Protein AF-A0A9E2JQV7-F1 (afdb_monomer)

Solvent-accessible surface area (backbone atoms only — not comparable to full-atom values): 12245 Å² total; per-residue (Å²): 142,80,58,68,67,57,52,50,52,52,50,52,54,51,49,53,51,51,50,53,51,51,52,51,51,49,54,48,51,53,54,40,53,65,45,59,77,52,59,68,68,60,56,30,60,76,68,72,49,78,61,44,77,75,45,78,48,71,69,59,45,51,54,58,63,72,44,99,65,35,66,71,57,51,53,47,26,50,57,32,32,50,71,70,32,66,85,74,51,60,84,81,78,81,59,93,76,76,65,78,82,85,50,62,78,79,52,50,94,80,74,73,68,55,64,40,91,96,68,45,48,67,65,49,47,52,60,49,60,73,68,49,76,79,83,72,84,80,77,92,78,79,81,82,76,84,77,78,84,81,78,80,73,79,75,78,84,76,75,81,73,76,78,74,74,79,72,76,81,79,81,77,83,84,83,84,84,77,83,92,77,90,79,134

Foldseek 3Di:
DPCPVVVVVVVVVVVVVVVVVVVVVVVVVVLLVVQVVDDPVVQCVVVVQDQLLPDADPVSLVVVVPDSHHPVRNVSNVVNNCVRHCVNVPPVVPDPPPDDPVDCVVVDPPPDDCQDVPPGNPPSVVVVVVVDPDDDPDPPDDDDDDDDDPPPDDDPPDDPDPPPDPDPDDDDDDDDDDPPDDDD

Radius of gyration: 33.02 Å; Cα contacts (8 Å, |Δi|>4): 52; chains: 1; bounding box: 60×64×102 Å

pLDDT: mean 77.09, std 16.12, range [42.06, 96.44]

Structure (mmCIF, N/CA/C/O backbone):
data_AF-A0A9E2JQV7-F1
#
_entry.id   AF-A0A9E2JQV7-F1
#
loop_
_atom_site.group_PDB
_atom_site.id
_atom_site.type_symbol
_atom_site.label_atom_id
_atom_site.label_alt_id
_atom_site.label_comp_id
_atom_site.label_asym_id
_atom_site.label_entity_id
_atom_site.label_seq_id
_atom_site.pdbx_PDB_ins_code
_atom_site.Cartn_x
_atom_site.Cartn_y
_atom_site.Cartn_z
_atom_site.occupancy
_atom_site.B_iso_or_equiv
_atom_site.auth_seq_id
_atom_site.auth_comp_id
_atom_site.auth_asym_id
_atom_site.auth_atom_id
_atom_site.pdbx_PDB_model_num
ATOM 1 N N . MET A 1 1 ? -15.441 43.933 7.957 1.00 56.06 1 MET A N 1
ATOM 2 C CA . MET A 1 1 ? -14.682 43.451 9.135 1.00 56.06 1 MET A CA 1
ATOM 3 C C . MET A 1 1 ? -15.468 42.343 9.841 1.00 56.06 1 MET A C 1
ATOM 5 O O . MET A 1 1 ? -16.252 42.654 10.725 1.00 56.06 1 MET A O 1
ATOM 9 N N . SER A 1 2 ? -15.323 41.066 9.464 1.00 69.19 2 SER A N 1
ATOM 10 C CA . SER A 1 2 ? -16.023 39.974 10.187 1.00 69.19 2 SER A CA 1
ATOM 11 C C . SER A 1 2 ? -15.367 38.580 10.107 1.00 69.19 2 SER A C 1
ATOM 13 O O . SER A 1 2 ? -15.997 37.593 10.465 1.00 69.19 2 SER A O 1
ATOM 15 N N . GLY A 1 3 ? -14.100 38.462 9.685 1.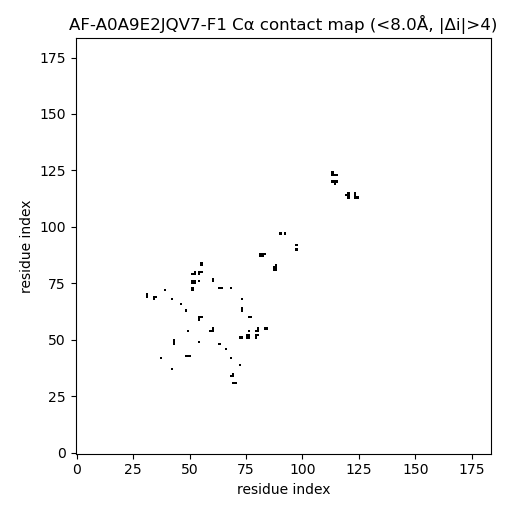00 84.94 3 GLY A N 1
ATOM 16 C CA . GLY A 1 3 ? -13.457 37.153 9.452 1.00 84.94 3 GLY A CA 1
ATOM 17 C C . GLY A 1 3 ? -12.660 36.550 10.620 1.00 84.94 3 GLY A C 1
ATOM 18 O O . GLY A 1 3 ? -12.374 35.359 10.606 1.00 84.94 3 GLY A O 1
ATOM 19 N N . PHE A 1 4 ? -12.286 37.328 11.642 1.00 88.00 4 PHE A N 1
ATOM 20 C CA . PHE A 1 4 ? -11.348 36.866 12.682 1.00 88.00 4 PHE A CA 1
ATOM 21 C C . PHE A 1 4 ? -11.891 35.694 13.516 1.00 88.00 4 PHE A C 1
ATOM 23 O O . PHE A 1 4 ? -11.211 34.684 13.690 1.00 88.00 4 PHE A O 1
ATOM 30 N N . TRP A 1 5 ? -13.132 35.806 13.998 1.00 90.75 5 TRP A N 1
ATOM 31 C CA . TRP A 1 5 ? -13.772 34.762 14.803 1.00 90.75 5 TRP A CA 1
ATOM 32 C C . TRP A 1 5 ? -14.060 33.493 14.002 1.00 90.75 5 TRP A C 1
ATOM 34 O O . TRP A 1 5 ? -13.873 32.393 14.518 1.00 90.75 5 TRP A O 1
ATOM 44 N N . THR A 1 6 ? -14.455 33.640 12.737 1.00 95.19 6 THR A N 1
ATOM 45 C CA . THR A 1 6 ? -14.667 32.517 11.817 1.00 95.19 6 THR A CA 1
ATOM 46 C C . THR A 1 6 ? -13.358 31.775 11.558 1.00 95.19 6 THR A C 1
ATOM 48 O O . THR A 1 6 ? -13.314 30.558 11.709 1.00 95.19 6 THR A O 1
ATOM 51 N N . ASN A 1 7 ? -12.269 32.503 11.285 1.00 92.69 7 ASN A N 1
ATOM 52 C CA . ASN A 1 7 ? -10.944 31.920 11.065 1.00 92.69 7 ASN A CA 1
ATOM 53 C C . ASN A 1 7 ? -10.402 31.222 12.317 1.00 92.69 7 ASN A C 1
ATOM 55 O O . ASN A 1 7 ? -9.826 30.144 12.213 1.00 92.69 7 ASN A O 1
ATOM 59 N N . ARG A 1 8 ? -10.602 31.807 13.507 1.00 92.12 8 ARG A N 1
ATOM 60 C CA . ARG A 1 8 ? -10.183 31.190 14.773 1.00 92.12 8 ARG A CA 1
ATOM 61 C C . ARG A 1 8 ? -10.976 29.920 15.070 1.00 92.12 8 ARG A C 1
ATOM 63 O O . ARG A 1 8 ? -10.381 28.924 15.452 1.00 92.12 8 ARG A O 1
ATOM 70 N N . ARG A 1 9 ? -12.297 29.935 14.869 1.00 95.56 9 ARG A N 1
ATOM 71 C CA . ARG A 1 9 ? -13.139 28.741 15.037 1.00 95.56 9 ARG A CA 1
ATOM 72 C C . ARG A 1 9 ? -12.747 27.638 14.054 1.00 95.56 9 ARG A C 1
ATOM 74 O O . ARG A 1 9 ? -12.659 26.489 14.457 1.00 95.56 9 ARG A O 1
ATOM 81 N N . ALA A 1 10 ? -12.479 27.996 12.798 1.00 95.44 10 ALA A N 1
ATOM 82 C CA . ALA A 1 10 ? -12.001 27.053 11.792 1.00 95.44 10 ALA A CA 1
ATOM 83 C C . ALA A 1 10 ? -10.632 26.460 12.163 1.00 95.44 10 ALA A C 1
ATOM 85 O O . ALA A 1 10 ? -10.431 25.264 12.000 1.00 95.44 10 ALA A O 1
ATOM 86 N N . ALA A 1 11 ? -9.716 27.269 12.705 1.00 94.56 11 ALA A N 1
ATOM 87 C CA . ALA A 1 11 ? -8.416 26.790 13.171 1.00 94.56 11 ALA A CA 1
ATOM 88 C C . ALA A 1 11 ? -8.543 25.804 14.344 1.00 94.56 11 ALA A C 1
ATOM 90 O O . ALA A 1 11 ? -7.934 24.745 14.295 1.00 94.56 11 ALA A O 1
ATOM 91 N N . VAL A 1 12 ? -9.382 26.108 15.341 1.00 96.00 12 VAL A N 1
ATOM 92 C CA . VAL A 1 12 ? -9.638 25.197 16.474 1.00 96.00 12 VAL A CA 1
ATOM 93 C C . VAL A 1 12 ? -10.271 23.888 15.997 1.00 96.00 12 VAL A C 1
ATOM 95 O O . VAL A 1 12 ? -9.812 22.819 16.370 1.00 96.00 12 VAL A O 1
ATOM 98 N N . ALA A 1 13 ? -11.267 23.953 15.109 1.00 95.81 13 ALA A N 1
ATOM 99 C CA . ALA A 1 13 ? -11.875 22.749 14.543 1.00 95.81 13 ALA A CA 1
ATOM 100 C C . ALA A 1 13 ? -10.864 21.902 13.745 1.00 95.81 13 ALA A C 1
ATOM 102 O O . ALA A 1 13 ? -10.924 20.677 13.778 1.00 95.81 13 ALA A O 1
ATOM 103 N N . ALA A 1 14 ? -9.925 22.539 13.038 1.00 95.25 14 ALA A N 1
ATOM 104 C CA . ALA A 1 14 ? -8.857 21.838 12.331 1.00 95.25 14 ALA A CA 1
ATOM 105 C C . ALA A 1 14 ? -7.850 21.179 13.293 1.00 95.25 14 ALA A C 1
ATOM 107 O O . ALA A 1 14 ? -7.387 20.076 13.014 1.00 95.25 14 ALA A O 1
ATOM 108 N N . GLU A 1 15 ? -7.529 21.822 14.420 1.00 93.56 15 GLU A N 1
ATOM 109 C CA . GLU A 1 15 ? -6.695 21.239 15.482 1.00 93.56 15 GLU A CA 1
ATOM 110 C C . GLU A 1 15 ? -7.379 20.017 16.113 1.00 93.56 15 GLU A C 1
ATOM 112 O O . GLU A 1 15 ? -6.777 18.947 16.158 1.00 93.56 15 GLU A O 1
ATOM 117 N N . GLU A 1 16 ? -8.657 20.126 16.485 1.00 96.25 16 GLU A N 1
ATOM 118 C CA . GLU A 1 16 ? -9.447 19.006 17.021 1.00 96.25 16 GLU A CA 1
ATOM 119 C C . GLU A 1 16 ? -9.526 17.831 16.030 1.00 96.25 16 GLU A C 1
ATOM 121 O O . GLU A 1 16 ? -9.366 16.669 16.408 1.00 96.25 16 GLU A O 1
ATOM 126 N N . GLN A 1 17 ? -9.727 18.114 14.737 1.00 95.81 17 GLN A N 1
ATOM 127 C CA . GLN A 1 17 ? -9.709 17.089 13.690 1.00 95.81 17 GLN A CA 1
ATOM 128 C C . GLN A 1 17 ? -8.334 16.430 13.553 1.00 95.81 17 GLN A C 1
ATOM 130 O O . GLN A 1 17 ? -8.259 15.210 13.405 1.00 95.81 17 GLN A O 1
ATOM 135 N N . ALA A 1 18 ? -7.251 17.208 13.610 1.00 95.19 18 ALA A N 1
ATOM 136 C CA . ALA A 1 18 ? -5.893 16.679 13.538 1.00 95.19 18 ALA A CA 1
ATOM 137 C C . ALA A 1 18 ? -5.560 15.800 14.754 1.00 95.19 18 ALA A C 1
ATOM 139 O O . ALA A 1 18 ? -4.956 14.738 14.596 1.00 95.19 18 ALA A O 1
ATOM 140 N N . GLU A 1 19 ? -5.992 16.191 15.954 1.00 95.38 19 GLU A N 1
ATOM 141 C CA . GLU A 1 19 ? -5.847 15.384 17.169 1.00 95.38 19 GLU A CA 1
ATOM 142 C C . GLU A 1 19 ? -6.643 14.079 17.080 1.00 95.38 19 GLU A C 1
ATOM 144 O O . GLU A 1 19 ? -6.096 13.010 17.359 1.00 95.38 19 GLU A O 1
ATOM 149 N N . ALA A 1 20 ? -7.896 14.134 16.621 1.00 96.44 20 ALA A N 1
ATOM 150 C CA . ALA A 1 20 ? -8.720 12.944 16.417 1.00 96.44 20 ALA A CA 1
ATOM 151 C C . ALA A 1 20 ? -8.104 11.986 15.381 1.00 96.44 20 ALA A C 1
ATOM 153 O O . ALA A 1 20 ? -8.058 10.775 15.603 1.00 96.44 20 ALA A O 1
ATOM 154 N N . GLN A 1 21 ? -7.570 12.512 14.273 1.00 95.75 21 GLN A N 1
ATOM 155 C CA . GLN A 1 21 ? -6.851 11.717 13.272 1.00 95.75 21 GLN A CA 1
ATOM 156 C C . GLN A 1 21 ? -5.572 11.098 13.844 1.00 95.75 21 GLN A C 1
ATOM 158 O O . GLN A 1 21 ? -5.303 9.924 13.599 1.00 95.75 21 GLN A O 1
ATOM 163 N N . ALA A 1 22 ? -4.802 11.849 14.635 1.00 95.25 22 ALA A N 1
ATOM 164 C CA . ALA A 1 22 ? -3.592 11.340 15.273 1.00 95.25 22 ALA A CA 1
ATOM 165 C C . ALA A 1 22 ? -3.902 10.226 16.285 1.00 95.25 22 ALA A C 1
ATOM 167 O O . ALA A 1 22 ? -3.182 9.230 16.339 1.00 95.25 22 ALA A O 1
ATOM 168 N N . GLN A 1 23 ? -4.981 10.357 17.061 1.00 94.75 23 GLN A N 1
ATOM 169 C CA . GLN A 1 23 ? -5.443 9.309 17.975 1.00 94.75 23 GLN A CA 1
ATOM 170 C C . GLN A 1 23 ? -5.902 8.060 17.216 1.00 94.75 23 GLN A C 1
ATOM 172 O O . GLN A 1 23 ? -5.491 6.953 17.561 1.00 94.75 23 GLN A O 1
ATOM 177 N N . ALA A 1 24 ? -6.684 8.230 16.146 1.00 94.38 24 ALA A N 1
ATOM 178 C CA . ALA A 1 24 ? -7.111 7.121 15.299 1.00 94.38 24 ALA A CA 1
ATOM 179 C C . ALA A 1 24 ? -5.915 6.401 14.654 1.00 94.38 24 ALA A C 1
ATOM 181 O O . ALA A 1 24 ? -5.865 5.174 14.662 1.00 94.38 24 ALA A O 1
ATOM 182 N N . ALA A 1 25 ? -4.925 7.148 14.157 1.00 93.38 25 ALA A N 1
ATOM 183 C CA . ALA A 1 25 ? -3.708 6.587 13.578 1.00 93.38 25 ALA A CA 1
ATOM 184 C C . ALA A 1 25 ? -2.872 5.813 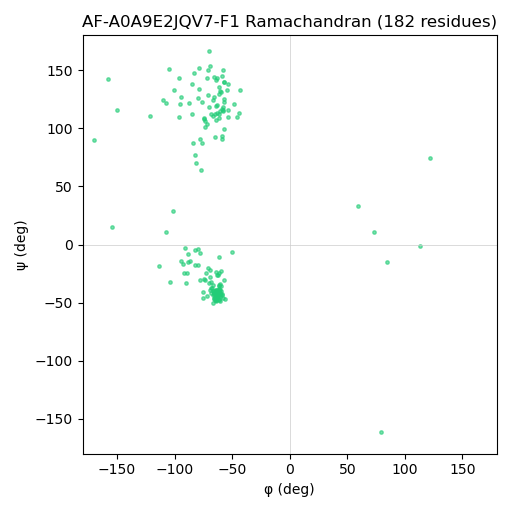14.611 1.00 93.38 25 ALA A C 1
ATOM 186 O O . ALA A 1 25 ? -2.349 4.748 14.293 1.00 93.38 25 ALA A O 1
ATOM 187 N N . ARG A 1 26 ? -2.774 6.303 15.856 1.00 93.88 26 ARG A N 1
ATOM 188 C CA . ARG A 1 26 ? -2.101 5.583 16.953 1.00 93.88 26 ARG A CA 1
ATOM 189 C C . ARG A 1 26 ? -2.813 4.276 17.289 1.00 93.88 26 ARG A C 1
ATOM 191 O O . ARG A 1 26 ? -2.163 3.239 17.318 1.00 93.88 26 ARG A O 1
ATOM 198 N N . ALA A 1 27 ? -4.136 4.309 17.447 1.00 91.88 27 ALA A N 1
ATOM 199 C CA . ALA A 1 27 ? -4.924 3.106 17.706 1.00 91.88 27 ALA A CA 1
ATOM 200 C C . ALA A 1 27 ? -4.789 2.080 16.566 1.00 91.88 27 ALA A C 1
ATOM 202 O O . ALA A 1 27 ? -4.615 0.889 16.813 1.00 91.88 27 ALA A O 1
ATOM 203 N N . GLN A 1 28 ? -4.802 2.534 15.308 1.00 87.69 28 GLN A N 1
ATOM 204 C CA . GLN A 1 28 ? -4.551 1.669 14.153 1.00 87.69 28 GLN A CA 1
ATOM 205 C C . GLN A 1 28 ? -3.146 1.059 14.204 1.00 87.69 28 GLN A C 1
ATOM 207 O O . GLN A 1 28 ? -3.016 -0.157 14.079 1.00 87.69 28 GLN A O 1
ATOM 212 N N . ALA A 1 29 ? -2.112 1.862 14.459 1.00 89.12 29 ALA A N 1
ATOM 213 C CA . ALA A 1 29 ? -0.736 1.381 14.558 1.00 89.12 29 ALA A CA 1
ATOM 214 C C . ALA A 1 29 ? -0.553 0.342 15.679 1.00 89.12 29 ALA A C 1
ATOM 216 O O . ALA A 1 29 ? 0.130 -0.657 15.473 1.00 89.12 29 ALA A O 1
ATOM 217 N N . GLU A 1 30 ? -1.198 0.529 16.832 1.00 90.44 30 GLU A N 1
ATOM 218 C CA . GLU A 1 30 ? -1.190 -0.443 17.934 1.00 90.44 30 GLU A CA 1
ATOM 219 C C . GLU A 1 30 ? -1.847 -1.769 17.527 1.00 90.44 30 GLU A C 1
ATOM 221 O O . GLU A 1 30 ? -1.280 -2.840 17.752 1.00 90.44 30 GLU A O 1
ATOM 226 N N . THR A 1 31 ? -3.010 -1.717 16.866 1.00 88.12 31 THR A N 1
ATOM 227 C CA . THR A 1 31 ? -3.670 -2.934 16.364 1.00 88.12 31 THR A CA 1
ATOM 228 C C . THR A 1 31 ? -2.844 -3.642 15.292 1.00 88.12 31 THR A C 1
ATOM 230 O O . THR A 1 31 ? -2.757 -4.869 15.289 1.00 88.12 31 THR A O 1
ATOM 233 N N . GLU A 1 32 ? -2.198 -2.889 14.398 1.00 87.69 32 GLU A N 1
ATOM 234 C CA . GLU A 1 32 ? -1.323 -3.448 13.371 1.00 87.69 32 GLU A CA 1
ATOM 235 C C . GLU A 1 32 ? -0.076 -4.089 13.982 1.00 87.69 32 GLU A C 1
ATOM 237 O O . GLU A 1 32 ? 0.306 -5.172 13.543 1.00 87.69 32 GLU A O 1
ATOM 242 N N . ALA A 1 33 ? 0.522 -3.474 15.007 1.00 89.19 33 ALA A N 1
ATOM 243 C CA . ALA A 1 33 ? 1.661 -4.034 15.726 1.00 89.19 33 ALA A CA 1
ATOM 244 C C . ALA A 1 33 ? 1.298 -5.366 16.402 1.00 89.19 33 ALA A C 1
ATOM 246 O O . ALA A 1 33 ? 1.996 -6.358 16.202 1.00 89.19 33 ALA A O 1
ATOM 247 N N . ALA A 1 34 ? 0.157 -5.426 17.096 1.00 89.25 34 ALA A N 1
ATOM 248 C CA . ALA A 1 34 ? -0.318 -6.654 17.739 1.00 89.25 34 ALA A CA 1
ATOM 249 C C . ALA A 1 34 ? -0.583 -7.789 16.731 1.00 89.25 34 ALA A C 1
ATOM 251 O O . ALA A 1 34 ? -0.286 -8.954 16.991 1.00 89.25 34 ALA A O 1
ATOM 252 N N . LEU A 1 35 ? -1.128 -7.463 15.555 1.00 88.12 35 LEU A N 1
ATOM 253 C CA . LEU A 1 35 ? -1.347 -8.446 14.492 1.00 88.12 35 LEU A CA 1
ATOM 254 C C . LEU A 1 35 ? -0.042 -8.840 13.782 1.00 88.12 35 LEU A C 1
ATOM 256 O O . LEU A 1 35 ? 0.066 -9.964 13.294 1.00 88.12 35 LEU A O 1
ATOM 260 N N . ALA A 1 36 ? 0.947 -7.947 13.709 1.00 84.69 36 ALA A N 1
ATOM 261 C CA . ALA A 1 36 ? 2.223 -8.204 13.044 1.00 84.69 36 ALA A CA 1
ATOM 262 C C . ALA A 1 36 ? 3.098 -9.227 13.784 1.00 84.69 36 ALA A C 1
ATOM 264 O O . ALA A 1 36 ? 3.872 -9.921 13.128 1.00 84.69 36 ALA A O 1
ATOM 265 N N . GLU A 1 37 ? 2.954 -9.341 15.106 1.00 88.44 37 GLU A N 1
ATOM 266 C CA . GLU A 1 37 ? 3.657 -10.337 15.929 1.00 88.44 37 GLU A CA 1
ATOM 267 C C . GLU A 1 37 ? 3.169 -11.772 15.682 1.00 88.44 37 GLU A C 1
ATOM 269 O O . GLU A 1 37 ? 3.899 -12.730 15.942 1.00 88.44 37 GLU A O 1
ATOM 274 N N . ARG A 1 38 ? 1.951 -11.939 15.154 1.00 90.81 38 ARG A N 1
ATOM 275 C CA . ARG A 1 38 ? 1.370 -13.252 14.854 1.00 90.81 38 ARG A CA 1
ATOM 276 C C . ARG A 1 38 ? 1.843 -13.775 13.496 1.00 90.81 38 ARG A C 1
ATOM 278 O O . ARG A 1 38 ? 2.068 -13.008 12.551 1.00 90.81 38 ARG A O 1
ATOM 285 N N . SER A 1 39 ? 1.969 -15.098 13.391 1.00 92.62 39 SER A N 1
ATOM 286 C CA . SER A 1 39 ? 2.357 -15.756 12.142 1.00 92.62 39 SER A CA 1
ATOM 287 C C . SER A 1 39 ? 1.228 -15.683 11.103 1.00 92.62 39 SER A C 1
ATOM 289 O O . SER A 1 39 ? 0.045 -15.615 11.438 1.00 92.62 39 SER A O 1
ATOM 291 N N . ASP A 1 40 ? 1.591 -15.666 9.816 1.00 91.56 40 ASP A N 1
ATOM 292 C CA . ASP A 1 40 ? 0.600 -15.586 8.730 1.00 91.56 40 ASP A CA 1
ATOM 293 C C . ASP A 1 40 ? -0.306 -16.811 8.676 1.00 91.56 40 ASP A C 1
ATOM 295 O O . ASP A 1 40 ? -1.512 -16.681 8.484 1.00 91.56 40 ASP A O 1
ATOM 299 N N . GLU A 1 41 ? 0.279 -17.992 8.847 1.00 91.75 41 GLU A N 1
ATOM 300 C CA . GLU A 1 41 ? -0.420 -19.271 8.742 1.00 91.75 41 GLU A CA 1
ATOM 301 C C . GLU A 1 41 ? -1.494 -19.406 9.824 1.00 91.75 41 GLU A C 1
ATOM 303 O O . GLU A 1 41 ? -2.619 -19.801 9.527 1.00 91.75 41 GLU A O 1
ATOM 308 N N . GLU A 1 42 ? -1.190 -18.999 11.060 1.00 91.69 42 GLU A N 1
ATOM 309 C CA . GLU A 1 42 ? -2.157 -19.002 12.160 1.00 91.69 42 GLU A CA 1
ATOM 310 C C . GLU A 1 42 ? -3.326 -18.051 11.901 1.00 91.69 42 GLU A C 1
ATOM 312 O O . GLU A 1 42 ? -4.478 -18.424 12.110 1.00 91.69 42 GLU A O 1
ATOM 317 N N . LEU A 1 43 ? -3.043 -16.832 11.431 1.00 92.62 43 LEU A N 1
ATOM 318 C CA . LEU A 1 43 ? -4.071 -15.828 11.148 1.00 92.62 43 LEU A CA 1
ATOM 319 C C . LEU A 1 43 ? -5.000 -16.264 10.009 1.00 92.62 43 LEU A C 1
ATOM 321 O O . LEU A 1 43 ? -6.213 -16.058 10.077 1.00 92.62 43 LEU A O 1
ATOM 325 N N . LEU A 1 44 ? -4.437 -16.867 8.961 1.00 93.12 44 LEU A N 1
ATOM 326 C CA . LEU A 1 44 ? -5.211 -17.391 7.838 1.00 93.12 44 LEU A CA 1
ATOM 327 C C . LEU A 1 44 ? -6.051 -18.602 8.255 1.00 93.12 44 LEU A C 1
ATOM 329 O O . LEU A 1 44 ? -7.227 -18.670 7.895 1.00 93.12 44 LEU A O 1
ATOM 333 N N . ALA A 1 45 ? -5.490 -19.511 9.058 1.00 93.00 45 ALA A N 1
ATOM 334 C CA . ALA A 1 45 ? -6.202 -20.677 9.573 1.00 93.00 45 ALA A CA 1
ATOM 335 C C . ALA A 1 45 ? -7.345 -20.292 10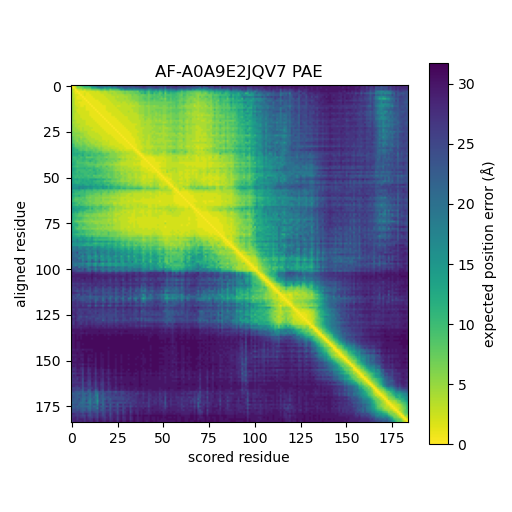.528 1.00 93.00 45 ALA A C 1
ATOM 337 O O . ALA A 1 45 ? -8.441 -20.839 10.411 1.00 93.00 45 ALA A O 1
ATOM 338 N N . GLU A 1 46 ? -7.127 -19.326 11.427 1.00 91.81 46 GLU A N 1
ATOM 339 C CA . GLU A 1 46 ? -8.146 -18.825 12.364 1.00 91.81 46 GLU A CA 1
ATOM 340 C C . GLU A 1 46 ? -9.360 -18.240 11.631 1.00 91.81 46 GLU A C 1
ATOM 342 O O . GLU A 1 46 ? -10.505 -18.459 12.026 1.00 91.81 46 GLU A O 1
ATOM 347 N N . LEU A 1 47 ? -9.113 -17.523 10.533 1.00 91.44 47 LEU A N 1
ATOM 348 C CA . LEU A 1 47 ? -10.154 -16.879 9.734 1.00 91.44 47 LEU A CA 1
ATOM 349 C C . LEU A 1 47 ? -10.693 -17.770 8.602 1.00 91.44 47 LEU A C 1
ATOM 351 O O . LEU A 1 47 ? -11.608 -17.354 7.890 1.00 91.44 47 LEU A O 1
ATOM 355 N N . GLY A 1 48 ? -10.143 -18.977 8.423 1.00 91.94 48 GLY A N 1
ATOM 356 C CA . GLY A 1 48 ? -10.514 -19.896 7.344 1.00 91.94 48 GLY A CA 1
ATOM 357 C C . GLY A 1 48 ? -10.303 -19.302 5.949 1.00 91.94 48 GLY A C 1
ATOM 358 O O . GLY A 1 48 ? -11.098 -19.557 5.041 1.00 91.94 48 GLY A O 1
ATOM 359 N N . LEU A 1 49 ? -9.280 -18.459 5.789 1.00 93.00 49 LEU A N 1
ATOM 360 C CA . LEU A 1 49 ? -8.995 -17.753 4.544 1.00 93.00 49 LEU A CA 1
ATOM 361 C C . LEU A 1 49 ? -7.944 -18.500 3.711 1.00 93.00 49 LEU A C 1
ATOM 363 O O . LEU A 1 49 ? -6.997 -19.052 4.271 1.00 93.00 49 LEU A O 1
ATOM 367 N N . PRO A 1 50 ? -8.081 -18.499 2.373 1.00 92.00 50 PRO A N 1
ATOM 368 C CA . PRO A 1 50 ? -7.079 -19.073 1.486 1.00 92.00 50 PRO A CA 1
ATOM 369 C C . PRO A 1 50 ? -5.799 -18.228 1.461 1.00 92.00 50 PRO A C 1
ATOM 371 O O . PRO A 1 50 ? -5.769 -17.068 1.886 1.00 92.00 50 PRO A O 1
ATOM 374 N N . GLU A 1 51 ? -4.738 -18.809 0.906 1.00 93.25 51 GLU A N 1
ATOM 375 C CA . GLU A 1 51 ? -3.473 -18.108 0.717 1.00 93.25 51 GLU A CA 1
ATOM 376 C C . GLU A 1 51 ? -3.617 -16.919 -0.248 1.00 93.25 51 GLU A C 1
ATOM 378 O O . GLU A 1 51 ? -4.316 -17.017 -1.265 1.00 93.25 51 GLU A O 1
ATOM 383 N N . PRO A 1 52 ? -2.902 -15.806 0.003 1.00 92.81 52 PRO A N 1
ATOM 384 C CA . PRO A 1 52 ? -3.061 -14.566 -0.755 1.00 92.81 52 PRO A CA 1
ATOM 385 C C . PRO A 1 52 ? -2.738 -14.701 -2.251 1.00 92.81 52 PRO A C 1
ATOM 387 O O . PRO A 1 52 ? -3.231 -13.907 -3.043 1.00 92.81 52 PRO A O 1
ATOM 390 N N . GLU A 1 53 ? -1.916 -15.679 -2.641 1.00 90.25 53 GLU A N 1
ATOM 391 C CA . GLU A 1 53 ? -1.501 -15.905 -4.036 1.00 90.25 53 GLU A CA 1
ATOM 392 C C . GLU A 1 53 ? -2.524 -16.701 -4.851 1.00 90.25 53 GLU A C 1
ATOM 394 O O . GLU A 1 53 ? -2.509 -16.656 -6.077 1.00 90.25 53 GLU A O 1
ATOM 399 N N . THR A 1 54 ? -3.445 -17.385 -4.173 1.00 89.75 54 THR A N 1
ATOM 400 C CA . THR A 1 54 ? -4.508 -18.174 -4.813 1.00 89.75 54 THR A CA 1
ATOM 401 C C . THR A 1 54 ? -5.768 -17.360 -5.108 1.00 89.75 54 THR A C 1
ATOM 403 O O . THR A 1 54 ? -6.668 -17.839 -5.793 1.00 89.75 54 THR A O 1
ATOM 406 N N . LEU A 1 55 ? -5.829 -16.118 -4.619 1.00 88.69 55 LEU A N 1
ATOM 407 C CA . LEU A 1 55 ? -6.954 -15.208 -4.809 1.00 88.69 55 LEU A CA 1
ATOM 408 C C . LEU A 1 55 ? -6.973 -14.672 -6.248 1.00 88.69 55 LEU A C 1
ATOM 410 O O . LEU A 1 55 ? -6.173 -13.809 -6.611 1.00 88.69 55 LEU A O 1
ATOM 414 N N . VAL A 1 56 ? -7.915 -15.156 -7.058 1.00 80.31 56 VAL A N 1
ATOM 415 C CA . VAL A 1 56 ? -8.116 -14.695 -8.448 1.00 80.31 56 VAL A CA 1
ATOM 416 C C . VAL A 1 56 ? -9.334 -13.770 -8.554 1.00 80.31 56 VAL A C 1
ATOM 418 O O . VAL A 1 56 ? -9.357 -12.840 -9.361 1.00 80.31 56 VAL A O 1
ATOM 421 N N . GLY A 1 57 ? -10.358 -13.998 -7.724 1.00 84.75 57 GLY A N 1
ATOM 422 C CA . GLY A 1 57 ? -11.620 -13.266 -7.779 1.00 84.75 57 GLY A CA 1
ATOM 423 C C . GLY A 1 57 ? -11.607 -11.945 -7.005 1.00 84.75 57 GLY A C 1
ATOM 424 O O . GLY A 1 57 ? -11.172 -11.877 -5.856 1.00 84.75 57 GLY A O 1
ATOM 425 N N . GLY A 1 58 ? -12.196 -10.896 -7.590 1.00 86.31 58 GLY A N 1
ATOM 426 C CA . GLY A 1 58 ? -12.372 -9.605 -6.910 1.00 86.31 58 GLY A CA 1
ATOM 427 C C . GLY A 1 58 ? -13.237 -9.687 -5.642 1.00 86.31 58 GLY A C 1
ATOM 428 O O . GLY A 1 58 ? -12.948 -9.011 -4.659 1.00 86.31 58 GLY A O 1
ATOM 429 N N . GLU A 1 59 ? -14.262 -10.545 -5.626 1.00 89.25 59 GLU A N 1
ATOM 430 C CA . GLU A 1 59 ? -15.127 -10.761 -4.451 1.00 89.25 59 GLU A CA 1
ATOM 431 C C . GLU A 1 59 ? -14.402 -11.480 -3.303 1.00 89.25 59 GLU A C 1
ATOM 433 O O . GLU A 1 59 ? -14.552 -11.120 -2.134 1.00 89.25 59 GLU A O 1
ATOM 438 N N . GLU A 1 60 ? -13.559 -12.462 -3.625 1.00 89.94 60 GLU A N 1
ATOM 439 C CA . GLU A 1 60 ? -12.731 -13.163 -2.638 1.00 89.94 60 GLU A CA 1
ATOM 440 C C . GLU A 1 60 ? -11.699 -12.214 -2.029 1.00 89.94 60 GLU A C 1
ATOM 442 O O . GLU A 1 60 ? -11.535 -12.179 -0.808 1.00 89.94 60 GLU A O 1
ATOM 447 N N . LEU A 1 61 ? -11.079 -11.366 -2.859 1.00 91.94 61 LEU A N 1
ATOM 448 C CA . LEU A 1 61 ? -10.169 -10.334 -2.377 1.00 91.94 61 LEU A CA 1
ATOM 449 C C . LEU A 1 61 ? -10.888 -9.307 -1.493 1.00 91.94 61 LEU A C 1
ATOM 451 O O . LEU A 1 61 ? -10.353 -8.920 -0.457 1.00 91.94 61 LEU A O 1
ATOM 455 N N . ARG A 1 62 ? -12.104 -8.875 -1.847 1.00 92.88 62 ARG A N 1
ATOM 456 C CA . ARG A 1 62 ? -12.901 -7.970 -0.997 1.00 92.88 62 ARG A CA 1
ATOM 457 C C . ARG A 1 62 ? -13.141 -8.573 0.384 1.00 92.88 62 ARG A C 1
ATOM 459 O O . ARG A 1 62 ? -12.918 -7.892 1.384 1.00 92.88 62 ARG A O 1
ATOM 466 N N . ARG A 1 63 ? -13.523 -9.854 0.449 1.00 93.19 63 ARG A N 1
ATOM 467 C CA . ARG A 1 63 ? -13.672 -10.586 1.717 1.00 93.19 63 ARG A CA 1
ATOM 468 C C . ARG A 1 63 ? -12.352 -10.644 2.491 1.00 93.19 63 ARG A C 1
ATOM 470 O O . ARG A 1 63 ? -12.346 -10.391 3.692 1.00 93.19 63 ARG A O 1
ATOM 477 N N . PHE A 1 64 ? -11.245 -10.916 1.804 1.00 94.88 64 PHE A N 1
ATOM 478 C CA . PHE A 1 64 ? -9.907 -10.960 2.397 1.00 94.88 64 PHE A CA 1
ATOM 479 C C . PHE A 1 64 ? -9.472 -9.600 2.975 1.00 94.88 64 PHE A C 1
ATOM 481 O O . PHE A 1 64 ? -8.924 -9.527 4.072 1.00 94.88 64 PHE A O 1
ATOM 488 N N . LEU A 1 65 ? -9.747 -8.498 2.272 1.00 93.50 65 LEU A N 1
ATOM 489 C CA . LEU A 1 65 ? -9.390 -7.143 2.710 1.00 93.50 65 LEU A CA 1
ATOM 490 C C . LEU A 1 65 ? -10.273 -6.628 3.852 1.00 93.50 65 LEU A C 1
ATOM 492 O O . LEU A 1 65 ? -9.789 -5.849 4.679 1.00 93.50 65 LEU A O 1
ATOM 496 N N . ALA A 1 66 ? -11.531 -7.069 3.913 1.00 93.56 66 ALA A N 1
ATOM 497 C CA . ALA A 1 66 ? -12.449 -6.765 5.009 1.00 93.56 66 ALA A CA 1
ATOM 498 C C . ALA A 1 66 ? -12.083 -7.493 6.314 1.00 93.56 66 ALA A C 1
ATOM 500 O O . ALA A 1 66 ? -12.493 -7.063 7.390 1.00 93.56 66 ALA A O 1
ATOM 501 N N . ALA A 1 67 ? -11.305 -8.575 6.238 1.00 91.69 67 ALA A N 1
ATOM 502 C CA . ALA A 1 67 ? -10.855 -9.307 7.411 1.00 91.69 67 ALA A CA 1
ATOM 503 C C . ALA A 1 67 ? -9.833 -8.509 8.248 1.00 91.69 67 ALA A C 1
ATOM 505 O O . ALA A 1 67 ? -9.080 -7.665 7.737 1.00 91.69 67 ALA A O 1
ATOM 506 N N . GLN A 1 68 ? -9.775 -8.820 9.548 1.00 89.75 68 GLN A N 1
ATOM 507 C CA . GLN A 1 68 ? -8.827 -8.249 10.514 1.00 89.75 68 GLN A CA 1
ATOM 508 C C . GLN A 1 68 ? -7.435 -8.881 10.356 1.00 89.75 68 GLN A C 1
ATOM 510 O O . GLN A 1 68 ? -6.940 -9.582 11.232 1.00 89.75 68 GLN A O 1
ATOM 515 N N . LEU A 1 69 ? -6.822 -8.651 9.196 1.00 91.56 69 LEU A N 1
ATOM 516 C CA . LEU A 1 69 ? -5.486 -9.125 8.847 1.00 91.56 69 LEU A CA 1
ATOM 517 C C . LEU A 1 69 ? -4.447 -7.991 8.896 1.00 91.56 69 LEU A C 1
ATOM 519 O O . LEU A 1 69 ? -4.781 -6.846 8.571 1.00 91.56 69 LEU A O 1
ATOM 523 N N . PRO A 1 70 ? -3.173 -8.305 9.195 1.00 93.69 70 PRO A N 1
ATOM 524 C CA . PRO A 1 70 ? -2.072 -7.360 9.070 1.00 93.69 70 PRO A CA 1
ATOM 525 C C . PRO A 1 70 ? -1.927 -6.818 7.639 1.00 93.69 70 PRO A C 1
ATOM 527 O O . PRO A 1 70 ? -2.136 -7.531 6.649 1.00 93.69 70 PRO A O 1
ATOM 530 N N . GLN A 1 71 ? -1.439 -5.580 7.509 1.00 91.25 71 GLN A N 1
ATOM 531 C CA . GLN A 1 71 ? -1.199 -4.942 6.207 1.00 91.25 71 GLN A CA 1
ATOM 532 C C . GLN A 1 71 ? -0.257 -5.735 5.293 1.00 91.25 71 GLN A C 1
ATOM 534 O O . GLN A 1 71 ? -0.409 -5.701 4.072 1.00 91.25 71 GLN A O 1
ATOM 539 N N . ARG A 1 72 ? 0.705 -6.484 5.852 1.00 92.38 72 ARG A N 1
ATOM 540 C CA . ARG A 1 72 ? 1.643 -7.297 5.057 1.00 92.38 72 ARG A CA 1
ATOM 541 C C . ARG A 1 72 ? 0.931 -8.371 4.223 1.00 92.38 72 ARG A C 1
ATOM 543 O O . ARG A 1 72 ? 1.263 -8.530 3.048 1.00 92.38 72 ARG A O 1
ATOM 550 N N . LEU A 1 73 ? -0.103 -9.014 4.774 1.00 94.06 73 LEU A N 1
ATOM 551 C CA . LEU A 1 73 ? -0.929 -9.990 4.055 1.00 94.06 73 LEU A CA 1
ATOM 552 C C . LEU A 1 73 ? -1.833 -9.317 3.023 1.00 94.06 73 LEU A C 1
ATOM 554 O O . LEU A 1 73 ? -1.877 -9.755 1.873 1.00 94.06 73 LEU A O 1
ATOM 558 N N . LYS A 1 74 ? -2.480 -8.203 3.388 1.00 93.56 74 LYS A N 1
ATOM 559 C CA . LYS A 1 74 ? -3.323 -7.426 2.461 1.00 93.56 74 LYS A CA 1
ATOM 560 C C . LYS A 1 74 ? -2.529 -6.941 1.242 1.00 93.56 74 LYS A C 1
ATOM 562 O O . LYS A 1 74 ? -2.968 -7.105 0.107 1.00 93.56 74 LYS A O 1
ATOM 567 N N . ARG A 1 75 ? -1.307 -6.438 1.453 1.00 94.12 75 ARG A N 1
ATOM 568 C CA . ARG A 1 75 ? -0.377 -6.039 0.379 1.00 94.12 75 ARG A CA 1
ATOM 569 C C . ARG A 1 75 ? 0.108 -7.224 -0.459 1.00 94.12 75 ARG A C 1
ATOM 571 O O . ARG A 1 75 ? 0.331 -7.056 -1.656 1.00 94.12 75 ARG A O 1
ATOM 578 N N . ARG A 1 76 ? 0.309 -8.409 0.133 1.00 94.81 76 ARG A N 1
ATOM 579 C CA . ARG A 1 76 ? 0.665 -9.629 -0.617 1.00 94.81 76 ARG A CA 1
ATOM 580 C C . ARG A 1 76 ? -0.484 -10.062 -1.531 1.00 94.81 76 ARG A C 1
ATOM 582 O O . ARG A 1 76 ? -0.234 -10.258 -2.713 1.00 94.81 76 ARG A O 1
ATOM 589 N N . ALA A 1 77 ? -1.714 -10.096 -1.018 1.00 94.38 77 ALA A N 1
ATOM 590 C CA . ALA A 1 77 ? -2.911 -10.419 -1.797 1.00 94.38 77 ALA A CA 1
ATOM 591 C C . ALA A 1 77 ? -3.138 -9.435 -2.957 1.00 94.38 77 ALA A C 1
ATOM 593 O O . ALA A 1 77 ? -3.348 -9.848 -4.092 1.00 94.38 77 ALA A O 1
ATOM 594 N N . LEU A 1 78 ? -3.003 -8.127 -2.703 1.00 93.06 78 LEU A N 1
ATOM 595 C CA . LEU A 1 78 ? -3.098 -7.109 -3.754 1.00 93.06 78 LEU A CA 1
ATOM 596 C C . LEU A 1 78 ? -2.033 -7.308 -4.836 1.00 93.06 78 LEU A C 1
ATOM 598 O O . LEU A 1 78 ? -2.358 -7.332 -6.018 1.00 93.06 78 LEU A O 1
ATOM 602 N N . ARG A 1 79 ? -0.763 -7.492 -4.451 1.00 92.12 79 ARG A N 1
ATOM 603 C CA . ARG A 1 79 ? 0.325 -7.728 -5.415 1.00 92.12 79 ARG A CA 1
ATOM 604 C C . ARG A 1 79 ? 0.120 -8.993 -6.246 1.00 92.12 79 ARG A C 1
ATOM 606 O O . ARG A 1 79 ? 0.551 -9.012 -7.394 1.00 92.12 79 ARG A O 1
ATOM 613 N N . ALA A 1 80 ? -0.478 -10.036 -5.673 1.00 91.31 80 ALA A N 1
ATOM 614 C CA . ALA A 1 80 ? -0.828 -11.238 -6.418 1.00 91.31 80 ALA A CA 1
ATOM 615 C C . ALA A 1 80 ? -1.920 -10.934 -7.452 1.00 91.31 80 ALA A C 1
ATOM 617 O O . ALA A 1 80 ? -1.706 -11.200 -8.631 1.00 91.31 80 ALA A O 1
ATOM 618 N N . LEU A 1 81 ? -3.016 -10.279 -7.043 1.00 90.31 81 LEU A N 1
ATOM 619 C CA . LEU A 1 81 ? -4.116 -9.915 -7.943 1.00 90.31 81 LEU A CA 1
ATOM 620 C C . LEU A 1 81 ? -3.643 -9.067 -9.133 1.00 90.31 81 LEU A C 1
ATOM 622 O O . LEU A 1 81 ? -4.006 -9.351 -10.270 1.00 90.31 81 LEU A O 1
ATOM 626 N N . TRP A 1 82 ? -2.836 -8.033 -8.879 1.00 87.62 82 TRP A N 1
ATOM 627 C CA . TRP A 1 82 ? -2.345 -7.137 -9.934 1.00 87.62 82 TRP A CA 1
ATOM 628 C C . TRP A 1 82 ? -1.480 -7.850 -10.976 1.00 87.62 82 TRP A C 1
ATOM 630 O O . TRP A 1 82 ? -1.410 -7.394 -12.108 1.00 87.62 82 TRP A O 1
ATOM 640 N N . ARG A 1 83 ? -0.829 -8.960 -10.612 1.00 84.75 83 ARG A N 1
ATOM 641 C CA . ARG A 1 83 ? -0.016 -9.753 -11.544 1.00 84.75 83 ARG A CA 1
ATOM 642 C C . ARG A 1 83 ? -0.803 -10.847 -12.252 1.00 84.75 83 ARG A C 1
ATOM 644 O O . ARG A 1 83 ? -0.458 -11.199 -13.371 1.00 84.75 83 ARG A O 1
ATOM 651 N N . SER A 1 84 ? -1.798 -11.430 -11.587 1.00 82.94 84 SER A N 1
ATOM 652 C CA . SER A 1 84 ? -2.527 -12.593 -12.098 1.00 82.94 84 SER A CA 1
ATOM 653 C C . SER A 1 84 ? -3.772 -12.226 -12.899 1.00 82.94 84 SER A C 1
ATOM 655 O O . SER A 1 84 ? -4.215 -13.023 -13.724 1.00 82.94 84 SER A O 1
ATOM 657 N N . ASN A 1 85 ? -4.356 -11.046 -12.666 1.00 83.69 85 ASN A N 1
ATOM 658 C CA . ASN A 1 85 ? -5.576 -10.639 -13.345 1.00 83.69 85 ASN A CA 1
ATOM 659 C C . ASN A 1 85 ? -5.256 -9.998 -14.707 1.00 83.69 85 ASN A C 1
ATOM 661 O O . ASN A 1 85 ? -4.747 -8.874 -14.736 1.00 83.69 85 ASN A O 1
ATOM 665 N N . PRO A 1 86 ? -5.620 -10.642 -15.832 1.00 80.81 86 PRO A N 1
ATOM 666 C CA . PRO A 1 86 ? -5.297 -10.134 -17.161 1.00 80.81 86 PRO A CA 1
ATOM 667 C C . PRO A 1 86 ? -5.964 -8.790 -17.456 1.00 80.81 86 PRO A C 1
ATOM 669 O O . PRO A 1 86 ? -5.420 -8.019 -18.228 1.00 80.81 86 PRO A O 1
ATOM 672 N N . VAL A 1 87 ? -7.103 -8.477 -16.825 1.00 82.50 87 VAL A N 1
ATOM 673 C CA . VAL A 1 87 ? -7.794 -7.186 -16.993 1.00 82.50 87 VAL A CA 1
ATOM 674 C C . VAL A 1 87 ? -7.011 -6.044 -16.343 1.00 82.50 87 VAL A C 1
ATOM 676 O O . VAL A 1 87 ? -7.048 -4.921 -16.827 1.00 82.50 87 VAL A O 1
ATOM 679 N N . LEU A 1 88 ? -6.313 -6.319 -15.240 1.00 78.69 88 LEU A N 1
ATOM 680 C CA . LEU A 1 88 ? -5.526 -5.313 -14.520 1.00 78.69 88 LEU A CA 1
ATOM 681 C C . LEU A 1 88 ? -4.087 -5.217 -15.032 1.00 78.69 88 LEU A C 1
ATOM 683 O O . LEU A 1 88 ? -3.460 -4.176 -14.880 1.00 78.69 88 LEU A O 1
ATOM 687 N N . ALA A 1 89 ? -3.585 -6.293 -15.631 1.00 76.38 89 ALA A N 1
ATOM 688 C CA . ALA A 1 89 ? -2.269 -6.379 -16.252 1.00 76.38 89 ALA A CA 1
ATOM 689 C C . ALA A 1 89 ? -2.343 -6.258 -17.787 1.00 76.38 89 ALA A C 1
ATOM 691 O O . ALA A 1 89 ? -1.532 -6.858 -18.491 1.00 76.38 89 ALA A O 1
ATOM 692 N N . CYS A 1 90 ? -3.342 -5.542 -18.319 1.00 79.12 90 CYS A N 1
ATOM 693 C CA . CYS A 1 90 ? -3.425 -5.271 -19.752 1.00 79.12 90 CYS A CA 1
ATOM 694 C C . CYS A 1 90 ? -2.241 -4.395 -20.174 1.00 79.12 90 CYS A C 1
ATOM 696 O O . CYS A 1 90 ? -2.187 -3.231 -19.796 1.00 79.12 90 CYS A O 1
ATOM 698 N N . LEU A 1 91 ? -1.340 -4.964 -20.975 1.00 76.25 91 LEU A N 1
ATOM 699 C CA . LEU A 1 91 ? -0.353 -4.221 -21.754 1.00 76.25 91 LEU A CA 1
ATOM 700 C C . LEU A 1 91 ? -1.056 -3.782 -23.042 1.00 76.25 91 LEU A C 1
ATOM 702 O O . LEU A 1 91 ? -1.126 -4.534 -24.016 1.00 76.25 91 LEU A O 1
ATOM 706 N N . ASP A 1 92 ? -1.717 -2.629 -22.996 1.00 79.25 92 ASP A N 1
ATOM 707 C CA . ASP A 1 92 ? -2.479 -2.084 -24.125 1.00 79.25 92 ASP A CA 1
ATOM 708 C C . ASP A 1 92 ? -1.590 -1.342 -25.140 1.00 79.25 92 ASP A C 1
ATOM 710 O O . ASP A 1 92 ? -2.072 -0.946 -26.204 1.00 79.25 92 ASP A O 1
ATOM 714 N N . GLY A 1 93 ? -0.295 -1.192 -24.832 1.00 81.19 93 GLY A N 1
ATOM 715 C CA . GLY A 1 93 ? 0.679 -0.482 -25.656 1.00 81.19 93 GLY A CA 1
ATOM 716 C C . GLY A 1 93 ? 0.516 1.040 -25.630 1.00 81.19 93 GLY A C 1
ATOM 717 O O . GLY A 1 93 ? 1.132 1.721 -26.445 1.00 81.19 93 GLY A O 1
ATOM 718 N N . LEU A 1 94 ? -0.314 1.583 -24.731 1.00 83.88 94 LEU A N 1
ATOM 719 C CA . LEU A 1 94 ? -0.450 3.028 -24.518 1.00 83.88 94 LEU A CA 1
ATOM 720 C C . LEU A 1 94 ? 0.575 3.563 -23.508 1.00 83.88 94 LEU A C 1
ATOM 722 O O . LEU A 1 94 ? 0.759 4.772 -23.378 1.00 83.88 94 LEU A O 1
ATOM 726 N N . ASN A 1 95 ? 1.224 2.674 -22.765 1.00 80.19 95 ASN A N 1
ATOM 727 C CA . ASN A 1 95 ? 2.194 3.039 -21.753 1.00 80.19 95 ASN A CA 1
ATOM 728 C C . ASN A 1 95 ? 3.612 2.965 -22.331 1.00 80.19 95 ASN A C 1
ATOM 730 O O . ASN A 1 95 ? 4.163 1.889 -22.557 1.00 80.19 95 ASN A O 1
ATOM 734 N N . ASP A 1 96 ? 4.212 4.141 -22.511 1.00 81.19 96 ASP A N 1
ATOM 735 C CA . ASP A 1 96 ? 5.545 4.328 -23.096 1.00 81.19 96 ASP A CA 1
ATOM 736 C C . ASP A 1 96 ? 6.683 3.649 -22.303 1.00 81.19 96 ASP A C 1
ATOM 738 O O . ASP A 1 96 ? 7.813 3.588 -22.778 1.00 81.19 96 ASP A O 1
ATOM 742 N N . TYR A 1 97 ? 6.411 3.157 -21.087 1.00 79.19 97 TYR A N 1
ATOM 743 C CA . TYR A 1 97 ? 7.391 2.543 -20.181 1.00 79.19 97 TYR A CA 1
ATOM 744 C C . TYR A 1 97 ? 7.260 1.017 -20.048 1.00 79.19 97 TYR A C 1
ATOM 746 O O . TYR A 1 97 ? 7.851 0.437 -19.137 1.00 79.19 97 TYR A O 1
ATOM 754 N N . GLU A 1 98 ? 6.458 0.359 -20.887 1.00 79.00 98 GLU A N 1
ATOM 755 C CA . GLU A 1 98 ? 6.279 -1.104 -20.823 1.00 79.00 98 GLU A CA 1
ATOM 756 C C . GLU A 1 98 ? 7.413 -1.889 -21.484 1.00 79.00 98 GLU A C 1
ATOM 758 O O . GLU A 1 98 ? 7.589 -3.071 -21.184 1.00 79.00 98 GLU A O 1
ATOM 763 N N . ASP A 1 99 ? 8.203 -1.234 -22.334 1.00 78.12 99 ASP A N 1
ATOM 764 C CA . ASP A 1 99 ? 9.355 -1.843 -22.985 1.00 78.12 99 ASP A CA 1
ATOM 765 C C . ASP A 1 99 ? 10.577 -1.922 -22.054 1.00 78.12 99 ASP A C 1
ATOM 767 O O . ASP A 1 99 ? 10.784 -1.109 -21.147 1.00 78.12 99 ASP A O 1
ATOM 771 N N . ASP A 1 100 ? 11.431 -2.915 -22.299 1.00 75.75 100 ASP A N 1
ATOM 772 C CA . ASP A 1 100 ? 12.707 -3.054 -21.603 1.00 75.75 100 ASP A CA 1
ATOM 773 C C . ASP A 1 100 ? 13.744 -2.074 -22.178 1.00 75.75 100 ASP A C 1
ATOM 775 O O . ASP A 1 100 ? 14.491 -2.377 -23.108 1.00 75.75 100 ASP A O 1
ATOM 779 N N . PHE A 1 101 ? 13.807 -0.874 -21.599 1.00 73.62 101 PHE A N 1
ATOM 780 C CA . PHE A 1 101 ? 14.818 0.141 -21.931 1.00 73.62 101 PHE A CA 1
ATOM 781 C C . PHE A 1 101 ? 16.180 -0.106 -21.271 1.00 73.62 101 PHE A C 1
ATOM 783 O O . PHE A 1 101 ? 17.129 0.646 -21.504 1.00 73.62 101 PHE A O 1
ATOM 790 N N . THR A 1 102 ? 16.288 -1.132 -20.424 1.00 73.44 102 THR A N 1
ATOM 791 C CA . THR A 1 102 ? 17.563 -1.572 -19.848 1.00 73.44 102 THR A CA 1
ATOM 792 C C . THR A 1 102 ? 18.382 -2.399 -20.834 1.00 73.44 102 THR A C 1
ATOM 794 O O . THR A 1 102 ? 19.546 -2.700 -20.553 1.00 73.44 102 THR A O 1
ATOM 797 N N . ASP A 1 103 ? 17.810 -2.738 -21.992 1.00 55.69 103 ASP A N 1
ATOM 798 C CA . ASP A 1 103 ? 18.443 -3.640 -22.928 1.00 55.69 103 ASP A CA 1
ATOM 799 C C . ASP A 1 103 ? 19.582 -2.972 -23.717 1.00 55.69 103 ASP A C 1
ATOM 801 O O . ASP A 1 103 ? 19.432 -2.016 -24.490 1.00 55.69 103 ASP A O 1
ATOM 805 N N . ALA A 1 104 ? 20.745 -3.598 -23.570 1.00 57.06 104 ALA A N 1
ATOM 806 C CA . ALA A 1 104 ? 21.891 -3.515 -24.453 1.00 57.06 104 ALA A CA 1
ATOM 807 C C . ALA A 1 104 ? 21.537 -3.758 -25.939 1.00 57.06 104 ALA A C 1
ATOM 809 O O . ALA A 1 104 ? 22.383 -3.533 -26.792 1.00 57.06 104 ALA A O 1
ATOM 810 N N . ALA A 1 105 ? 20.302 -4.136 -26.283 1.00 55.09 105 ALA A N 1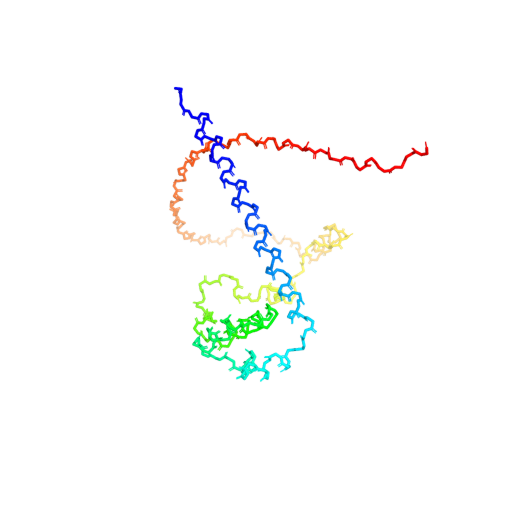
ATOM 811 C CA . ALA A 1 105 ? 19.784 -4.211 -27.649 1.00 55.09 105 ALA A CA 1
ATOM 812 C C . ALA A 1 105 ? 19.791 -2.889 -28.448 1.00 55.09 105 ALA A C 1
ATOM 814 O O . ALA A 1 105 ? 19.824 -2.941 -29.681 1.00 55.09 105 ALA A O 1
ATOM 815 N N . VAL A 1 106 ? 19.809 -1.704 -27.814 1.00 54.62 106 VAL A N 1
ATOM 816 C CA . VAL A 1 106 ? 20.032 -0.433 -28.553 1.00 54.62 106 VAL A CA 1
ATOM 817 C C . VAL A 1 106 ? 21.515 -0.246 -28.892 1.00 54.62 106 VAL A C 1
ATOM 819 O O . VAL A 1 106 ? 21.867 0.315 -29.934 1.00 54.62 106 VAL A O 1
ATOM 822 N N . VAL A 1 107 ? 22.404 -0.777 -28.049 1.00 56.81 107 VAL A N 1
ATOM 823 C CA . VAL A 1 107 ? 23.837 -0.870 -28.329 1.00 56.81 107 VAL A CA 1
ATOM 824 C C . VAL A 1 107 ? 24.046 -2.103 -29.198 1.00 56.81 107 VAL A C 1
ATOM 826 O O . VAL A 1 107 ? 24.501 -3.145 -28.738 1.00 56.81 107 VAL A O 1
ATOM 829 N N . LYS A 1 108 ? 23.723 -1.989 -30.492 1.00 58.31 108 LYS A N 1
ATOM 830 C CA . LYS A 1 108 ? 24.235 -2.944 -31.484 1.00 58.31 108 LYS A CA 1
ATOM 831 C C . LYS A 1 108 ? 25.719 -3.179 -31.189 1.00 58.31 108 LYS A C 1
ATOM 833 O O . LYS A 1 108 ? 26.446 -2.201 -30.978 1.00 58.31 108 LYS A O 1
ATOM 838 N N . ASP A 1 109 ? 26.149 -4.440 -31.170 1.00 61.75 109 ASP A N 1
ATOM 839 C CA . ASP A 1 109 ? 27.557 -4.796 -30.990 1.00 61.75 109 ASP A CA 1
ATOM 840 C C . ASP A 1 109 ? 28.431 -3.884 -31.869 1.00 61.75 109 ASP A C 1
ATOM 842 O O . ASP A 1 109 ? 28.339 -3.910 -33.097 1.00 61.75 109 ASP A O 1
ATOM 846 N N . GLY A 1 110 ? 29.230 -3.019 -31.232 1.00 62.12 110 GLY A N 1
ATOM 847 C CA . GLY A 1 110 ? 30.126 -2.084 -31.920 1.00 62.12 110 GLY A CA 1
ATOM 848 C C . GLY A 1 110 ? 29.819 -0.584 -31.802 1.00 62.12 110 GLY A C 1
ATOM 849 O O . GLY A 1 110 ? 30.622 0.202 -32.306 1.00 62.12 110 GLY A O 1
ATOM 850 N N . ILE A 1 111 ? 28.754 -0.137 -31.120 1.00 66.12 111 ILE A N 1
ATOM 851 C CA . ILE A 1 111 ? 28.584 1.304 -30.827 1.00 66.12 111 ILE A CA 1
ATOM 852 C C . ILE A 1 111 ? 29.527 1.708 -29.684 1.00 66.12 111 ILE A C 1
ATOM 854 O O . ILE A 1 111 ? 29.183 1.675 -28.504 1.00 66.12 111 ILE A O 1
ATOM 858 N N . ALA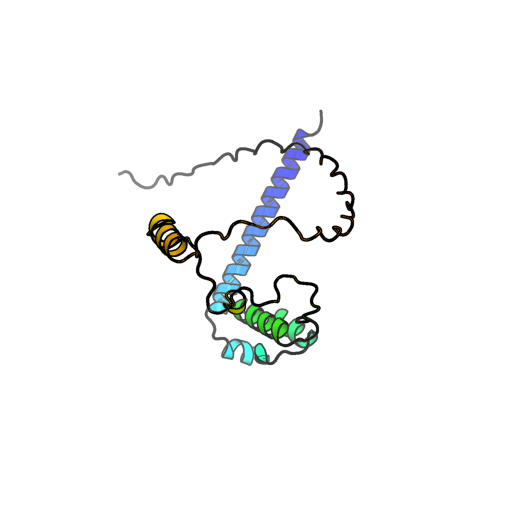 A 1 112 ? 30.756 2.081 -30.040 1.00 71.56 112 ALA A N 1
ATOM 859 C CA . ALA A 1 112 ? 31.714 2.659 -29.110 1.00 71.56 112 ALA A CA 1
ATOM 860 C C . ALA A 1 112 ? 31.531 4.181 -29.044 1.00 71.56 112 ALA A C 1
ATOM 862 O O . ALA A 1 112 ? 31.684 4.879 -30.045 1.00 71.56 112 ALA A O 1
ATOM 863 N N . THR A 1 113 ? 31.253 4.718 -27.856 1.00 76.44 113 THR A N 1
ATOM 864 C CA . THR A 1 113 ? 31.269 6.166 -27.636 1.00 76.44 113 THR A CA 1
ATOM 865 C C . THR A 1 113 ? 32.705 6.690 -27.651 1.00 76.44 113 THR A C 1
ATOM 867 O O . THR A 1 113 ? 33.618 6.056 -27.121 1.00 76.44 113 THR A O 1
ATOM 870 N N . LEU A 1 114 ? 32.910 7.888 -28.208 1.00 82.19 114 LEU A N 1
ATOM 871 C CA . LEU A 1 114 ? 34.204 8.585 -28.140 1.00 82.19 114 LEU A CA 1
ATOM 872 C C . LEU A 1 114 ? 34.590 8.955 -26.701 1.00 82.19 114 LEU A C 1
ATOM 874 O O . LEU A 1 114 ? 35.766 9.126 -26.392 1.00 82.19 114 LEU A O 1
ATOM 878 N N . TYR A 1 115 ? 33.601 9.079 -25.816 1.00 82.12 115 TYR A N 1
ATOM 879 C CA . TYR A 1 115 ? 33.833 9.331 -24.404 1.00 82.12 115 TYR A CA 1
ATOM 880 C C . TYR A 1 115 ? 34.213 8.047 -23.668 1.00 82.12 115 TYR A C 1
ATOM 882 O O . TYR A 1 115 ? 33.447 7.080 -23.682 1.00 82.12 115 TYR A O 1
ATOM 890 N N . GLN A 1 116 ? 35.347 8.069 -22.966 1.00 80.19 116 GLN A N 1
ATOM 891 C CA . GLN A 1 116 ? 35.726 7.022 -22.022 1.00 80.19 116 GLN A CA 1
ATOM 892 C C . GLN A 1 116 ? 35.584 7.535 -20.584 1.00 80.19 116 GLN A C 1
ATOM 894 O O . GLN A 1 116 ? 36.224 8.517 -20.192 1.00 80.19 116 GLN A O 1
ATOM 899 N N . VAL A 1 117 ? 34.762 6.857 -19.775 1.00 84.44 117 VAL A N 1
ATOM 900 C CA . VAL A 1 117 ? 34.562 7.213 -18.359 1.00 84.44 117 VAL A CA 1
ATOM 901 C C . VAL A 1 117 ? 35.913 7.197 -17.634 1.00 84.44 117 VAL A C 1
ATOM 903 O O . VAL A 1 117 ? 36.650 6.216 -17.697 1.00 84.44 117 VAL A O 1
ATOM 906 N N . GLY A 1 118 ? 36.263 8.309 -16.982 1.00 83.06 118 GLY A N 1
ATOM 907 C CA . GLY A 1 118 ? 37.527 8.483 -16.251 1.00 83.06 118 GLY A CA 1
ATOM 908 C C . GLY A 1 118 ? 38.739 8.921 -17.091 1.00 83.06 118 GLY A C 1
ATOM 909 O O . GLY A 1 118 ? 39.712 9.393 -16.512 1.00 83.06 118 GLY A O 1
ATOM 910 N N . ARG A 1 119 ? 38.680 8.831 -18.429 1.00 79.75 119 ARG A N 1
ATOM 911 C CA . ARG A 1 119 ? 39.746 9.281 -19.356 1.00 79.75 119 ARG A CA 1
ATOM 912 C C . ARG A 1 119 ? 39.352 10.469 -20.238 1.00 79.75 119 ARG A C 1
ATOM 914 O O . ARG A 1 119 ? 40.222 11.165 -20.754 1.00 79.75 119 ARG A O 1
ATOM 921 N N . GLY A 1 120 ? 38.056 10.746 -20.378 1.00 81.69 120 GLY A N 1
ATOM 922 C CA . GLY A 1 120 ? 37.551 11.833 -21.214 1.00 81.69 120 GLY A CA 1
ATOM 923 C C . GLY A 1 120 ? 37.525 11.478 -22.705 1.00 81.69 120 GLY A C 1
ATOM 924 O O . GLY A 1 120 ? 37.534 10.307 -23.075 1.00 81.69 120 GLY A O 1
ATOM 925 N N . PHE A 1 121 ? 37.457 12.500 -23.564 1.00 80.50 121 PHE A N 1
ATOM 926 C CA . PHE A 1 121 ? 37.373 12.350 -25.027 1.00 80.50 121 PHE A CA 1
ATOM 927 C C . PHE A 1 121 ? 38.739 12.278 -25.732 1.00 80.50 121 PHE A C 1
ATOM 929 O O . PHE A 1 121 ? 38.801 11.909 -26.898 1.00 80.50 121 PHE A O 1
ATOM 936 N N . ALA A 1 122 ? 39.835 12.653 -25.067 1.00 69.88 122 ALA A N 1
ATOM 937 C CA . ALA A 1 122 ? 41.088 12.978 -25.753 1.00 69.88 122 ALA A CA 1
ATOM 938 C C . ALA A 1 122 ? 41.740 11.780 -26.466 1.00 69.88 122 ALA A C 1
ATOM 940 O O . ALA A 1 122 ? 42.139 11.900 -27.617 1.00 69.88 122 ALA A O 1
ATOM 941 N N . GLU A 1 123 ? 41.831 10.622 -25.811 1.00 75.69 123 GLU A N 1
ATOM 942 C CA . GLU A 1 123 ? 42.591 9.484 -26.348 1.00 75.69 123 GLU A CA 1
ATOM 943 C C . GLU A 1 123 ? 4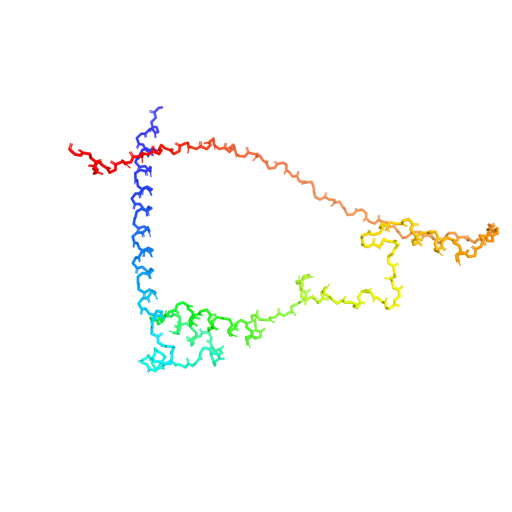1.856 8.778 -27.499 1.00 75.69 123 GLU A C 1
ATOM 945 O O . GLU A 1 123 ? 42.424 8.541 -28.561 1.00 75.69 123 GLU A O 1
ATOM 950 N N . ARG A 1 124 ? 40.555 8.513 -27.329 1.00 74.88 124 ARG A N 1
ATOM 951 C CA . ARG A 1 124 ? 39.729 7.827 -28.336 1.00 74.88 124 ARG A CA 1
ATOM 952 C C . ARG A 1 124 ? 39.493 8.665 -29.592 1.00 74.88 124 ARG A C 1
ATOM 954 O O . ARG A 1 124 ? 39.391 8.096 -30.672 1.00 74.88 124 ARG A O 1
ATOM 961 N N . VAL A 1 125 ? 39.412 9.992 -29.475 1.00 79.19 125 VAL A N 1
ATOM 962 C CA . VAL A 1 125 ? 39.253 10.881 -30.639 1.00 79.19 125 VAL A CA 1
ATOM 963 C C . VAL A 1 125 ? 40.492 10.843 -31.530 1.00 79.19 125 VAL A C 1
ATOM 965 O O . VAL A 1 125 ? 40.346 10.764 -32.745 1.00 79.19 125 VAL A O 1
ATOM 968 N N . VAL A 1 126 ? 41.693 10.834 -30.943 1.00 77.19 126 VAL A N 1
ATOM 969 C CA . VAL A 1 126 ? 42.951 10.729 -31.701 1.00 77.19 126 VAL A CA 1
ATOM 970 C C . VAL A 1 126 ? 43.046 9.372 -32.400 1.00 77.19 126 VAL A C 1
ATOM 972 O O . VAL A 1 126 ? 43.267 9.325 -33.604 1.00 77.19 126 VAL A O 1
ATOM 975 N N . GLU A 1 127 ? 42.770 8.274 -31.688 1.00 78.50 127 GLU A N 1
ATOM 976 C CA . GLU A 1 127 ? 42.786 6.924 -32.275 1.00 78.50 127 GLU A CA 1
ATOM 977 C C . GLU A 1 127 ? 41.790 6.749 -33.432 1.00 78.50 127 GLU A C 1
ATOM 979 O O . GLU A 1 127 ? 42.053 5.995 -34.370 1.00 78.50 127 GLU A O 1
ATOM 984 N N . VAL A 1 128 ? 40.621 7.392 -33.351 1.00 78.88 128 VAL A N 1
ATOM 985 C CA . VAL A 1 128 ? 39.613 7.358 -34.418 1.00 78.88 128 VAL A CA 1
ATOM 986 C C . VAL A 1 128 ? 40.033 8.254 -35.584 1.00 78.88 128 VAL A C 1
ATOM 988 O O . VAL A 1 128 ? 39.913 7.823 -36.726 1.00 78.88 128 VAL A O 1
ATOM 991 N N . ALA A 1 129 ? 40.584 9.443 -35.322 1.00 78.19 129 ALA A N 1
ATOM 992 C CA . ALA A 1 129 ? 41.089 10.354 -36.352 1.00 78.19 129 ALA A CA 1
ATOM 993 C C . ALA A 1 129 ? 42.239 9.750 -37.174 1.00 78.19 129 ALA A C 1
ATOM 995 O O . ALA A 1 129 ? 42.274 9.930 -38.384 1.00 78.19 129 ALA A O 1
ATOM 996 N N . GLU A 1 130 ? 43.138 8.991 -36.544 1.00 79.25 130 GLU A N 1
ATOM 997 C CA . GLU A 1 130 ? 44.245 8.305 -37.230 1.00 79.25 130 GLU A CA 1
ATOM 998 C C . GLU A 1 130 ? 43.794 7.100 -38.072 1.00 79.25 130 GLU A C 1
ATOM 1000 O O . GLU A 1 130 ? 44.488 6.698 -39.004 1.00 79.25 130 GLU A O 1
ATOM 1005 N N . LYS A 1 131 ? 42.651 6.489 -37.733 1.00 74.94 131 LYS A N 1
ATOM 1006 C CA . LYS A 1 131 ? 42.095 5.320 -38.441 1.00 74.94 131 LYS A CA 1
ATOM 1007 C C . LYS A 1 131 ? 41.082 5.689 -39.520 1.00 74.94 131 LYS A C 1
ATOM 1009 O O . LYS A 1 131 ? 40.720 4.824 -40.317 1.00 74.94 131 LYS A O 1
ATOM 1014 N N . LEU A 1 132 ? 40.596 6.927 -39.523 1.00 73.69 132 LEU A N 1
ATOM 1015 C CA . LEU A 1 132 ? 39.743 7.438 -40.585 1.00 73.69 132 LEU A CA 1
ATOM 1016 C C . LEU A 1 132 ? 40.603 7.632 -41.848 1.00 73.69 132 LEU A C 1
ATOM 1018 O O . LEU A 1 132 ? 41.667 8.244 -41.758 1.00 73.69 132 LEU A O 1
ATOM 1022 N N . PRO A 1 133 ? 40.192 7.100 -43.014 1.00 70.75 133 PRO A N 1
ATOM 1023 C CA . PRO A 1 133 ? 40.872 7.407 -44.268 1.00 70.75 133 PRO A CA 1
ATOM 1024 C C . PRO A 1 133 ? 40.830 8.921 -44.520 1.00 70.75 133 PRO A C 1
ATOM 1026 O O . PRO A 1 133 ? 39.854 9.582 -44.156 1.00 70.75 133 PRO A O 1
ATOM 1029 N N . GLU A 1 134 ? 41.892 9.471 -45.121 1.00 69.31 134 GLU A N 1
ATOM 1030 C CA . GLU A 1 134 ? 41.909 10.875 -45.546 1.00 69.31 134 GLU A CA 1
ATOM 1031 C C . GLU A 1 134 ? 40.682 11.152 -46.430 1.00 69.31 134 GLU A C 1
ATOM 1033 O O . GLU A 1 134 ? 40.334 10.296 -47.249 1.00 69.31 134 GLU A O 1
ATOM 1038 N N . PRO A 1 135 ? 40.003 12.304 -46.269 1.00 59.53 135 PRO A N 1
ATOM 1039 C CA . PRO A 1 135 ? 38.855 12.620 -47.101 1.00 59.53 135 PRO A CA 1
ATOM 1040 C C . PRO A 1 135 ? 39.312 12.674 -48.562 1.00 59.53 135 PRO A C 1
ATOM 1042 O O . PRO A 1 135 ? 40.124 13.523 -48.938 1.00 59.53 135 PRO A O 1
ATOM 1045 N N . GLU A 1 136 ? 38.811 11.750 -49.384 1.00 58.31 136 GLU A N 1
ATOM 1046 C CA . GLU A 1 136 ? 38.903 11.881 -50.835 1.00 58.31 136 GLU A CA 1
ATOM 1047 C C . GLU A 1 136 ? 38.230 13.207 -51.229 1.00 58.31 136 GLU A C 1
ATOM 1049 O O . GLU A 1 136 ? 37.210 13.565 -50.631 1.00 58.31 136 GLU A O 1
ATOM 1054 N N . PRO A 1 137 ? 38.789 13.977 -52.180 1.00 50.88 137 PRO A N 1
ATOM 1055 C CA . PRO A 1 137 ? 38.171 15.225 -52.599 1.00 50.88 137 PRO A CA 1
ATOM 1056 C C . PRO A 1 137 ? 36.767 14.926 -53.128 1.00 50.88 137 PRO A C 1
ATOM 1058 O O . PRO A 1 137 ? 36.617 14.212 -54.120 1.00 50.88 137 PRO A O 1
ATOM 1061 N N . GLU A 1 138 ? 35.757 15.467 -52.445 1.00 51.50 138 GLU A N 1
ATOM 1062 C CA . GLU A 1 138 ? 34.361 15.422 -52.867 1.00 51.50 138 GLU A CA 1
ATOM 1063 C C . GLU A 1 138 ? 34.267 15.963 -54.298 1.00 51.50 138 GLU A C 1
ATOM 1065 O O . GLU A 1 138 ? 34.479 17.148 -54.560 1.00 51.50 138 GLU A O 1
ATOM 1070 N N . ILE A 1 139 ? 33.985 15.072 -55.247 1.00 48.09 139 ILE A N 1
ATOM 1071 C CA . ILE A 1 139 ? 33.471 15.473 -56.549 1.00 48.09 139 ILE A CA 1
ATOM 1072 C C . ILE A 1 139 ? 32.016 15.864 -56.291 1.00 48.09 139 ILE A C 1
ATOM 1074 O O . ILE A 1 139 ? 31.183 15.007 -55.996 1.00 48.09 139 ILE A O 1
ATOM 1078 N N . GLU A 1 140 ? 31.744 17.167 -56.349 1.00 51.81 140 GLU A N 1
ATOM 1079 C CA . GLU A 1 140 ? 30.399 17.740 -56.398 1.00 51.81 140 GLU A CA 1
ATOM 1080 C C . GLU A 1 140 ? 29.665 17.206 -57.635 1.00 51.81 140 GLU A C 1
ATOM 1082 O O . GLU A 1 140 ? 29.814 17.759 -58.718 1.00 51.81 140 GLU A O 1
ATOM 1087 N N . ASP A 1 141 ? 28.903 16.124 -57.494 1.00 51.72 141 ASP A N 1
ATOM 1088 C CA . ASP A 1 141 ? 27.754 15.826 -58.355 1.00 51.72 141 ASP A CA 1
ATOM 1089 C C . ASP A 1 141 ? 26.959 14.645 -57.773 1.00 51.72 141 ASP A C 1
ATOM 1091 O O . ASP A 1 141 ? 27.210 13.485 -58.094 1.00 51.72 141 ASP A O 1
ATOM 1095 N N . ASP A 1 142 ? 25.979 14.939 -56.912 1.00 42.06 142 ASP A N 1
ATOM 1096 C CA . ASP A 1 142 ? 24.691 14.232 -56.942 1.00 42.06 142 ASP A CA 1
ATOM 1097 C C . ASP A 1 142 ? 23.598 15.091 -56.265 1.00 42.06 142 ASP A C 1
ATOM 1099 O O . ASP A 1 142 ? 23.875 15.811 -55.298 1.00 42.06 142 ASP A O 1
ATOM 1103 N N . PRO A 1 143 ? 22.355 15.094 -56.780 1.00 50.25 143 PRO A N 1
ATOM 1104 C CA . PRO A 1 143 ? 21.340 16.062 -56.411 1.00 50.25 143 PRO A CA 1
ATOM 1105 C C . PRO A 1 143 ? 20.700 15.717 -55.065 1.00 50.25 143 PRO A C 1
ATOM 1107 O O . PRO A 1 143 ? 20.259 14.595 -54.818 1.00 50.25 143 PRO A O 1
ATOM 1110 N N . THR A 1 144 ? 20.574 16.736 -54.218 1.00 45.56 144 THR A N 1
ATOM 1111 C CA . THR A 1 144 ? 19.806 16.719 -52.972 1.00 45.56 144 THR A CA 1
ATOM 1112 C C . THR A 1 144 ? 18.394 16.148 -53.201 1.00 45.56 144 THR A C 1
ATOM 1114 O O . THR A 1 144 ? 17.628 16.720 -53.986 1.00 45.56 144 THR A O 1
ATOM 1117 N N . PRO A 1 145 ? 17.995 15.054 -52.525 1.00 58.72 145 PRO A N 1
ATOM 1118 C CA . PRO A 1 145 ? 16.609 14.595 -52.536 1.00 58.72 145 PRO A CA 1
ATOM 1119 C C . PRO A 1 145 ? 15.705 15.644 -51.867 1.00 58.72 145 PRO A C 1
ATOM 1121 O O . PRO A 1 145 ? 16.114 16.231 -50.864 1.00 58.72 145 PRO A O 1
ATOM 1124 N N . PRO A 1 146 ? 14.482 15.894 -52.368 1.00 59.53 146 PRO A N 1
ATOM 1125 C CA . PRO A 1 146 ? 13.598 16.883 -51.764 1.00 59.53 146 PRO A CA 1
ATOM 1126 C C . PRO A 1 146 ? 13.177 16.445 -50.356 1.00 59.53 146 PRO A C 1
ATOM 1128 O O . PRO A 1 146 ? 12.663 15.341 -50.161 1.00 59.53 146 PRO A O 1
ATOM 1131 N N . GLU A 1 147 ? 13.378 17.332 -49.383 1.00 55.53 147 GLU A N 1
ATOM 1132 C CA . GLU A 1 147 ? 12.910 17.155 -48.010 1.00 55.53 147 GLU A CA 1
ATOM 1133 C C . GLU A 1 147 ? 11.372 17.058 -47.978 1.00 55.53 147 GLU A C 1
ATOM 1135 O O . GLU A 1 147 ? 10.686 17.846 -48.642 1.00 55.53 147 GLU A O 1
ATOM 1140 N N . PRO A 1 148 ? 10.790 16.108 -47.223 1.00 56.69 148 PRO A N 1
ATOM 1141 C CA . PRO A 1 148 ? 9.348 16.071 -47.036 1.00 56.69 148 PRO A CA 1
ATOM 1142 C C . PRO A 1 148 ? 8.893 17.310 -46.244 1.00 56.69 148 PRO A C 1
ATOM 1144 O O . PRO A 1 148 ? 9.595 17.752 -45.332 1.00 56.69 148 PRO A O 1
ATOM 1147 N N . PRO A 1 149 ? 7.710 17.876 -46.547 1.00 51.12 149 PRO A N 1
ATOM 1148 C CA . PRO A 1 149 ? 7.244 19.083 -45.885 1.00 51.12 149 PRO A CA 1
ATOM 1149 C C . PRO A 1 149 ? 7.033 18.823 -44.392 1.00 51.12 149 PRO A C 1
ATOM 1151 O O . PRO A 1 149 ? 6.209 17.996 -43.995 1.00 51.12 149 PRO A O 1
ATOM 1154 N N . ILE A 1 150 ? 7.763 19.571 -43.567 1.00 51.50 150 ILE A N 1
ATOM 1155 C CA . ILE A 1 150 ? 7.551 19.646 -42.125 1.00 51.50 150 ILE A CA 1
ATOM 1156 C C . ILE A 1 150 ? 6.161 20.252 -41.907 1.00 51.50 150 ILE A C 1
ATOM 1158 O O . ILE A 1 150 ? 5.944 21.442 -42.133 1.00 51.50 150 ILE A O 1
ATOM 1162 N N . GLN A 1 151 ? 5.197 19.434 -41.483 1.00 49.81 151 GLN A N 1
ATOM 1163 C CA . GLN A 1 151 ? 3.941 19.946 -40.947 1.00 49.81 151 GLN A CA 1
ATOM 1164 C C . GLN A 1 151 ? 4.235 20.539 -39.570 1.00 49.81 151 GLN A C 1
ATOM 1166 O O . GLN A 1 151 ? 4.414 19.820 -38.590 1.00 49.81 151 GLN A O 1
ATOM 1171 N N . THR A 1 152 ? 4.294 21.866 -39.496 1.00 42.97 152 THR A N 1
ATOM 1172 C CA . THR A 1 152 ? 4.254 22.598 -38.232 1.00 42.97 152 THR A CA 1
ATOM 1173 C C . THR A 1 152 ? 2.885 22.379 -37.594 1.00 42.97 152 THR A C 1
ATOM 1175 O O . THR A 1 152 ? 1.927 23.091 -37.900 1.00 42.97 152 THR A O 1
ATOM 1178 N N . ALA A 1 153 ? 2.771 21.371 -36.732 1.00 50.62 153 ALA A N 1
ATOM 1179 C CA . ALA A 1 153 ? 1.659 21.285 -35.802 1.00 50.62 153 ALA A CA 1
ATOM 1180 C C . ALA A 1 153 ? 1.763 22.483 -34.851 1.00 50.62 153 ALA A C 1
ATOM 1182 O O . ALA A 1 153 ? 2.777 22.666 -34.176 1.00 50.62 153 ALA A O 1
ATOM 1183 N N . ALA A 1 154 ? 0.739 23.335 -34.862 1.00 48.19 154 ALA A N 1
ATOM 1184 C CA . ALA A 1 154 ? 0.643 24.473 -33.966 1.00 48.19 154 ALA A CA 1
ATOM 1185 C C . ALA A 1 154 ? 0.693 23.973 -32.515 1.00 48.19 154 ALA A C 1
ATOM 1187 O O . ALA A 1 154 ? -0.158 23.189 -32.093 1.00 48.19 154 ALA A O 1
ATOM 1188 N N . LEU A 1 155 ? 1.708 24.411 -31.771 1.00 58.09 155 LEU A N 1
ATOM 1189 C CA . LEU A 1 155 ? 1.744 24.257 -30.322 1.00 58.09 155 LEU A CA 1
ATOM 1190 C C . LEU A 1 155 ? 0.519 24.986 -29.743 1.00 58.09 155 LEU A C 1
ATOM 1192 O O . LEU A 1 155 ? 0.285 26.134 -30.130 1.00 58.09 155 LEU A O 1
ATOM 1196 N N . PRO A 1 156 ? -0.272 24.362 -28.854 1.00 53.75 156 PRO A N 1
ATOM 1197 C CA . PRO A 1 156 ? -1.345 25.074 -28.177 1.00 53.75 156 PRO A CA 1
ATOM 1198 C C . PRO A 1 156 ? -0.743 26.214 -27.348 1.00 53.75 156 PRO A C 1
ATOM 1200 O O . PRO A 1 156 ? 0.210 26.006 -26.594 1.00 53.75 156 PRO A O 1
ATOM 1203 N N . GLU A 1 157 ? -1.287 27.421 -27.509 1.00 50.09 157 GLU A N 1
ATOM 1204 C CA . GLU A 1 157 ? -0.965 28.565 -26.658 1.00 50.09 157 GLU A CA 1
ATOM 1205 C C . GLU A 1 157 ? -1.292 28.196 -25.208 1.00 50.09 157 GLU A C 1
ATOM 1207 O O . GLU A 1 157 ? -2.441 27.932 -24.854 1.00 50.09 157 GLU A O 1
ATOM 1212 N N . PHE A 1 158 ? -0.258 28.122 -24.373 1.00 47.19 158 PHE A N 1
ATOM 1213 C CA . PHE A 1 158 ? -0.415 27.936 -22.939 1.00 47.19 158 PHE A CA 1
ATOM 1214 C C . PHE A 1 158 ? -0.904 29.264 -22.359 1.00 47.19 158 PHE A C 1
ATOM 1216 O O . PHE A 1 158 ? -0.148 30.238 -22.320 1.00 47.19 158 PHE A O 1
ATOM 1223 N N . GLU A 1 159 ? -2.166 29.323 -21.934 1.00 51.47 159 GLU A N 1
ATOM 1224 C CA . GLU A 1 159 ? -2.633 30.454 -21.137 1.00 51.47 159 GLU A CA 1
ATOM 1225 C C . GLU A 1 159 ? -1.803 30.515 -19.844 1.00 51.47 159 GLU A C 1
ATOM 1227 O O . GLU A 1 159 ? -1.597 29.480 -19.197 1.00 51.47 1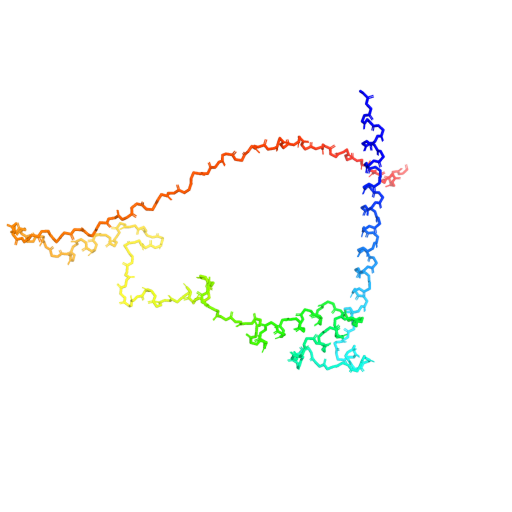59 GLU A O 1
ATOM 1232 N N . PRO A 1 160 ? -1.280 31.694 -19.460 1.00 51.56 160 PRO A N 1
ATOM 1233 C CA . PRO A 1 160 ? -0.588 31.831 -18.193 1.00 51.56 160 PRO A CA 1
ATOM 1234 C C . PRO A 1 160 ? -1.596 31.547 -17.081 1.00 51.56 160 PRO A C 1
ATOM 1236 O O . PRO A 1 160 ? -2.554 32.294 -16.891 1.00 51.56 160 PRO A O 1
ATOM 1239 N N . VAL A 1 161 ? -1.383 30.447 -16.361 1.00 56.72 161 VAL A N 1
ATOM 1240 C CA . VAL A 1 161 ? -2.101 30.161 -15.121 1.00 56.72 161 VAL A CA 1
ATOM 1241 C C . VAL A 1 161 ? -1.828 31.338 -14.193 1.00 56.72 161 VAL A C 1
ATOM 1243 O O . VAL A 1 161 ? -0.673 31.601 -13.859 1.00 56.72 161 VAL A O 1
ATOM 1246 N N . GLU A 1 162 ? -2.874 32.085 -13.840 1.00 50.75 162 GLU A N 1
ATOM 1247 C CA . GLU A 1 162 ? -2.783 33.117 -12.814 1.00 50.75 162 GLU A CA 1
ATOM 1248 C C . GLU A 1 162 ? -2.208 32.458 -11.556 1.00 50.75 162 GLU A C 1
ATOM 1250 O O . GLU A 1 162 ? -2.806 31.527 -11.012 1.00 50.75 162 GLU A O 1
ATOM 1255 N N . ASP A 1 163 ? -1.015 32.898 -11.145 1.00 51.69 163 ASP A N 1
ATOM 1256 C CA . ASP A 1 163 ? -0.387 32.512 -9.885 1.00 51.69 163 ASP A CA 1
ATOM 1257 C C . ASP A 1 163 ? -1.334 32.915 -8.751 1.00 51.69 163 ASP A C 1
ATOM 1259 O O . ASP A 1 163 ? -1.306 34.044 -8.250 1.00 51.69 163 ASP A O 1
ATOM 1263 N N . ASP A 1 164 ? -2.217 31.993 -8.374 1.00 48.12 164 ASP A N 1
ATOM 1264 C CA . ASP A 1 164 ? -3.114 32.160 -7.248 1.00 48.12 164 ASP A CA 1
ATOM 1265 C C . ASP A 1 164 ? -2.225 32.317 -6.013 1.00 48.12 164 ASP A C 1
ATOM 1267 O O . ASP A 1 164 ? -1.477 31.413 -5.626 1.00 48.12 164 ASP A O 1
ATOM 1271 N N . ALA A 1 165 ? -2.208 33.544 -5.492 1.00 53.31 165 ALA A N 1
ATOM 1272 C CA . ALA A 1 165 ? -1.202 34.055 -4.582 1.00 53.31 165 ALA A CA 1
ATOM 1273 C C . ALA A 1 165 ? -0.889 33.048 -3.469 1.00 53.31 165 ALA A C 1
ATOM 1275 O O . ALA A 1 165 ? -1.691 32.832 -2.555 1.00 53.31 165 ALA A O 1
ATOM 1276 N N . LEU A 1 166 ? 0.311 32.463 -3.534 1.00 55.31 166 LEU A N 1
ATOM 1277 C CA . LEU A 1 166 ? 0.847 31.577 -2.512 1.00 55.31 166 LEU A CA 1
ATOM 1278 C C . LEU A 1 166 ? 0.853 32.344 -1.181 1.00 55.31 166 LEU A C 1
ATOM 1280 O O . LEU A 1 166 ? 1.712 33.193 -0.930 1.00 55.31 166 LEU A O 1
ATOM 1284 N N . ALA A 1 167 ? -0.156 32.100 -0.341 1.00 58.91 167 ALA A N 1
ATOM 1285 C CA . ALA A 1 167 ? -0.268 32.751 0.954 1.00 58.91 167 ALA A CA 1
ATOM 1286 C C . ALA A 1 167 ? 1.037 32.516 1.737 1.00 58.91 167 ALA A C 1
ATOM 1288 O O . ALA A 1 167 ? 1.516 31.377 1.783 1.00 58.91 167 ALA A O 1
ATOM 1289 N N . PRO A 1 168 ? 1.631 33.555 2.356 1.00 64.56 168 PRO A N 1
ATOM 1290 C CA . PRO A 1 168 ? 2.920 33.414 3.017 1.00 64.56 168 PRO A CA 1
ATOM 1291 C C . PRO A 1 168 ? 2.848 32.308 4.080 1.00 64.56 168 PRO A C 1
ATOM 1293 O O . PRO A 1 168 ? 1.833 32.202 4.787 1.00 64.56 168 PRO A O 1
ATOM 1296 N N . PRO A 1 169 ? 3.902 31.480 4.214 1.00 62.97 169 PRO A N 1
ATOM 1297 C CA . PRO A 1 169 ? 3.893 30.348 5.127 1.00 62.97 169 PRO A CA 1
ATOM 1298 C C . PRO A 1 169 ? 3.609 30.837 6.548 1.00 62.97 169 PRO A C 1
ATOM 1300 O O . PRO A 1 169 ? 4.311 31.690 7.094 1.00 62.97 169 PRO A O 1
ATOM 1303 N N . ARG A 1 170 ? 2.547 30.307 7.163 1.00 68.62 170 ARG A N 1
ATOM 1304 C CA . ARG A 1 170 ? 2.197 30.634 8.548 1.00 68.62 170 ARG A CA 1
ATOM 1305 C C . ARG A 1 170 ? 3.257 30.041 9.470 1.00 68.62 170 ARG A C 1
ATOM 1307 O O . ARG A 1 170 ? 3.354 28.822 9.605 1.00 68.62 170 ARG A O 1
ATOM 1314 N N . LEU A 1 171 ? 4.038 30.908 10.111 1.00 68.38 171 LEU A N 1
ATOM 1315 C CA . LEU A 1 171 ? 5.033 30.509 11.102 1.00 68.38 171 LEU A CA 1
ATOM 1316 C C . LEU A 1 171 ? 4.325 29.810 12.270 1.00 68.38 171 LEU A C 1
ATOM 1318 O O . LEU A 1 171 ? 3.561 30.431 13.013 1.00 68.38 171 LEU A O 1
ATOM 1322 N N . ARG A 1 172 ? 4.561 28.503 12.423 1.00 74.00 172 ARG A N 1
ATOM 1323 C CA . ARG A 1 172 ? 4.091 27.742 13.583 1.00 74.00 172 ARG A CA 1
ATOM 1324 C C . ARG A 1 172 ? 4.829 28.258 14.817 1.00 74.00 172 ARG A C 1
ATOM 1326 O O . ARG A 1 172 ? 6.057 28.283 14.844 1.00 74.00 172 ARG A O 1
ATOM 1333 N N . ARG A 1 173 ? 4.089 28.678 15.843 1.00 65.38 173 ARG A N 1
ATOM 1334 C CA . ARG A 1 173 ? 4.673 29.067 17.131 1.00 65.38 173 ARG A CA 1
ATOM 1335 C C . ARG A 1 173 ? 5.112 27.783 17.843 1.00 65.38 173 ARG A C 1
ATOM 1337 O O . ARG A 1 173 ? 4.268 27.065 18.365 1.00 65.38 173 ARG A O 1
ATOM 1344 N N . MET A 1 174 ? 6.405 27.462 17.815 1.00 74.69 174 MET A N 1
ATOM 1345 C CA . MET A 1 174 ? 6.945 26.341 18.590 1.00 74.69 174 MET A CA 1
ATOM 1346 C C . MET A 1 174 ? 6.908 26.707 20.076 1.00 74.69 174 MET A C 1
ATOM 1348 O O . MET A 1 174 ? 7.519 27.690 20.494 1.00 74.69 174 MET A O 1
ATOM 1352 N N . THR A 1 175 ? 6.165 25.940 20.869 1.00 66.12 175 THR A N 1
ATOM 1353 C CA . THR A 1 175 ? 6.212 25.993 22.332 1.00 66.12 175 THR A CA 1
ATOM 1354 C C . THR A 1 175 ? 7.164 24.913 22.823 1.00 66.12 175 THR A C 1
ATOM 1356 O O . THR A 1 175 ? 6.951 23.737 22.543 1.00 66.12 175 THR A O 1
ATOM 1359 N N . PHE A 1 176 ? 8.205 25.314 23.548 1.00 69.81 176 PHE A N 1
ATOM 1360 C CA . PHE A 1 176 ? 9.133 24.397 24.201 1.00 69.81 176 PHE A CA 1
ATOM 1361 C C . PHE A 1 176 ? 8.679 24.179 25.645 1.00 69.81 176 PHE A C 1
ATOM 1363 O O . PHE A 1 176 ? 8.473 25.146 26.379 1.00 69.81 176 PHE A O 1
ATOM 1370 N N . GLN A 1 177 ? 8.515 22.920 26.040 1.00 68.38 177 GLN A N 1
ATOM 1371 C CA . GLN A 1 177 ? 8.458 22.518 27.442 1.00 68.38 177 GLN A CA 1
ATOM 1372 C C . GLN A 1 177 ? 9.830 21.961 27.817 1.00 68.38 177 GLN A C 1
ATOM 1374 O O . GLN A 1 177 ? 10.404 21.177 27.064 1.00 68.38 177 GLN A O 1
ATOM 1379 N N . PHE A 1 178 ? 10.360 22.406 28.953 1.00 71.06 178 PHE A N 1
ATOM 1380 C CA . PHE A 1 178 ? 11.565 21.851 29.554 1.00 71.06 178 PHE A CA 1
ATOM 1381 C C . PHE A 1 178 ? 11.141 21.121 30.822 1.00 71.06 178 PHE A C 1
ATOM 1383 O O . PHE A 1 178 ? 10.500 21.729 31.682 1.00 71.06 178 PHE A O 1
ATOM 1390 N N . ASP A 1 179 ? 11.495 19.843 30.928 1.00 65.81 179 ASP A N 1
ATOM 1391 C CA . ASP A 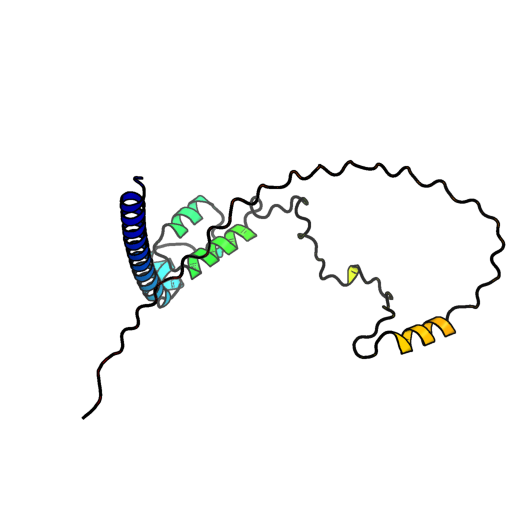1 179 ? 11.335 19.089 32.165 1.00 65.81 179 ASP A CA 1
ATOM 1392 C C . ASP A 1 179 ? 12.285 19.681 33.207 1.00 65.81 179 ASP A C 1
ATOM 1394 O O . ASP A 1 179 ? 13.509 19.597 33.092 1.00 65.81 179 ASP A O 1
ATOM 1398 N N . THR A 1 180 ? 11.725 20.341 34.217 1.00 63.78 180 THR A N 1
ATOM 1399 C CA . THR A 1 180 ? 12.484 20.797 35.381 1.00 63.78 180 THR A CA 1
ATOM 1400 C C . THR A 1 180 ? 12.657 19.630 36.342 1.00 63.78 180 THR A C 1
ATOM 1402 O O . THR A 1 180 ? 12.058 19.606 37.414 1.00 63.78 180 THR A O 1
ATOM 1405 N N . GLU A 1 181 ? 13.469 18.653 35.956 1.00 58.12 181 GLU A N 1
ATOM 1406 C CA . GLU A 1 181 ? 13.976 17.644 36.877 1.00 58.12 181 GLU A CA 1
ATOM 1407 C C . GLU A 1 181 ? 15.502 17.680 36.869 1.00 58.12 181 GLU A C 1
ATOM 1409 O O . GLU A 1 181 ? 16.153 17.315 35.893 1.00 58.12 181 GLU A O 1
ATOM 1414 N N . GLY A 1 182 ? 16.069 18.132 37.991 1.00 55.94 182 GLY A N 1
ATOM 1415 C CA . GLY A 1 182 ? 17.468 17.885 38.319 1.00 55.94 182 GLY A CA 1
ATOM 1416 C C . GLY A 1 182 ? 18.333 19.122 38.528 1.00 55.94 182 GLY A C 1
ATOM 1417 O O . GLY A 1 182 ? 19.243 19.37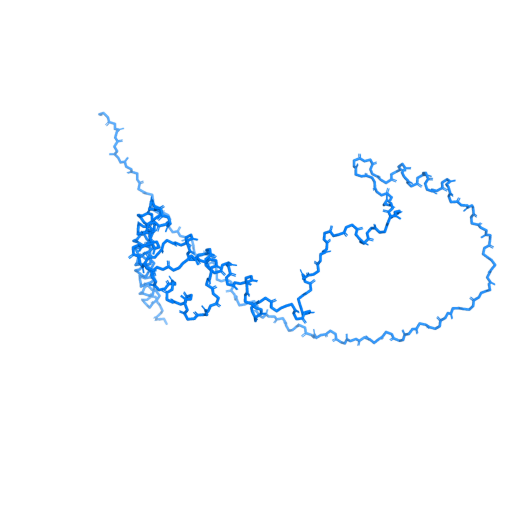0 37.744 1.00 55.94 182 GLY A O 1
ATOM 1418 N N . THR A 1 183 ? 18.164 19.794 39.667 1.00 47.78 183 THR A N 1
ATOM 1419 C CA . THR A 1 183 ? 19.325 20.300 40.414 1.00 47.78 183 THR A CA 1
ATOM 1420 C C . THR A 1 183 ? 19.023 20.356 41.911 1.00 47.78 183 THR A C 1
ATOM 1422 O O . THR A 1 183 ? 18.109 21.055 42.334 1.00 47.78 183 THR A O 1
ATOM 1425 N N . ALA A 1 184 ? 19.798 19.523 42.617 1.00 44.25 184 ALA A N 1
ATOM 1426 C CA . ALA A 1 184 ? 20.151 19.433 44.040 1.00 44.25 184 ALA A CA 1
ATOM 1427 C C . ALA A 1 184 ? 19.535 20.421 45.045 1.00 44.25 184 ALA A C 1
ATOM 1429 O O . ALA A 1 184 ? 19.673 21.647 44.846 1.00 44.25 184 ALA A O 1
#

Sequence (184 aa):
MSGFWTNRRAAVAAEEQAEAQAQAARAQAETEAALAERSDEELLAELGLPEPETLVGGEELRRFLAAQLPQRLKRRALRALWRSNPVLACLDGLNDYEDDFTDAAVVKDGIATLYQVGRGFAERVVEVAEKLPEPEPEIEDDPTPPEPPIQTAALPEFEPVEDDALAPPRLRRMTFQFDTEGTA

Mean predicted aligned error: 18.54 Å

Secondary structure (DSSP, 8-state):
---HHHHHHHHHHHHHHHHHHHHHHHHHHHHHHHHHTS-HHHHHHHHTPPPTTS---HHHHHHHHHSS--HHHHHHHHHHHHHH-TTTS---S--TTSS-TT-TTSS-TT---S-BTTTBSHHHHHHHHHHSPP--------PPPPPPP---PPPP----------PPP----PPPP-------